Protein AF-X0UR30-F1 (afdb_monomer_lite)

Secondary structure (DSSP, 8-state):
---EEEEEE-TTTHHHHHHHHTT-TTEEEEEEEEEEEEEEEPPTTSS-EEEEEEEEEEE--S-TT-HHHHHHHHHHHHHHTT--SHHHHHHHH--SPEEE-TTS-EEE--TT--GGGSSPPPPHHHHHHHHHHH---TTT-----STTHHHHHHHHHHHHHHHHHT--HHHHHHHTT--TTSTTSHHHHHSS-SSPPPPPHHHHHHHHHHHT--GGGHHHHHTT--S-------TTEE--TT--S---S-TTPPPHHHHHHHHHHHS--

Foldseek 3Di:
DWDKDKDKAFPVCPVVVVVVQVVDQQKDFPDWFKEFAPPFDDDPPDDGSGIIIMTIMIRHPDGLDQLQVQLVQLVVLCVVLPNPDPQSLVVQLVPWDWDQDPVRDIGTDDPQDDSNVSRDDDDPSRLQSSCVRRVGDPSSDDPPPPLPPVQVVVLQVLLVLCVVVVHDQVNLCVQVVHDPPDCQGNCNQNNDDPDHDQDALVSVVSSCVVSVDDCPCVVVNVVVPVPVDPPCVVVSHVHPPPPAPDDPPDPPDDDPVVVVVVPVVRDPD

Radius of gyration: 27.11 Å; chains: 1; bounding box: 61×56×69 Å

pLDDT: mean 74.15, std 15.45, range [26.19, 94.38]

InterPro domains:
  IPR002941 DNA methylase N-4/N-6 [PF01555] (2-269)
  IPR010982 Lambda repressor-like, DNA-binding domain superfamily [G3DSA:1.10.260.40] (67-140)
  IPR029063 S-adenosyl-L-methionine-dependent methyltransferase superfamily [G3DSA:3.40.50.150] (1-269)
  IPR029063 S-adenosyl-L-methionine-dependent methyltransferase superfamily [SSF53335] (2-269)

Sequence (269 aa):
VGGAFYLTLGWQCVAEIKIIFNKYGSLRLKNWIIWYRQDGWKGDKGFGQSHEHILYFIKDNVPLFDLEEFGKHIRERRLEKGYKTVSDLMEAMGIYKKIKRKNGTEDYRSGNGFVESGKKRPSLKELNLLHQLLGLDKKYSIYLEPVYRDKLSIKDYLNEQRLKKGLSFSEIDKALGRAVGGAASSSAIMGGSKLTVIPSPNHYKLLKELLDLDNRFDDLINQFNIKFNKTDVCDDVWLTPKSEKKRLGHPTQKPEALFRRIINASSNE

Structure (mmCIF, N/CA/C/O backbone):
data_AF-X0UR30-F1
#
_entry.id   AF-X0UR30-F1
#
loop_
_atom_site.group_PDB
_atom_site.id
_atom_site.type_symbol
_atom_site.label_atom_id
_atom_site.label_alt_id
_atom_site.label_comp_id
_atom_site.label_asym_id
_atom_site.label_entity_id
_atom_site.label_seq_id
_atom_site.pdbx_PDB_ins_code
_atom_site.Cartn_x
_atom_site.Cartn_y
_atom_site.Cartn_z
_atom_site.occupancy
_atom_site.B_iso_or_equiv
_atom_site.auth_seq_id
_atom_site.auth_comp_id
_atom_site.auth_asym_id
_atom_site.auth_atom_id
_atom_site.pdbx_PDB_model_num
ATOM 1 N N . VAL A 1 1 ? -15.386 1.828 -19.216 1.00 46.38 1 VAL A N 1
ATOM 2 C CA . VAL A 1 1 ? -14.055 1.438 -19.734 1.00 46.38 1 VAL A CA 1
ATOM 3 C C . VAL A 1 1 ? -13.196 2.691 -19.772 1.00 46.38 1 VAL A C 1
ATOM 5 O O . VAL A 1 1 ? -13.505 3.601 -20.530 1.00 46.38 1 VAL A O 1
ATOM 8 N N . GLY A 1 2 ? -12.241 2.824 -18.851 1.00 66.88 2 GLY A N 1
ATOM 9 C CA . GLY A 1 2 ? -11.340 3.980 -18.813 1.00 66.88 2 GLY A CA 1
ATOM 10 C C . GLY A 1 2 ? -10.217 3.813 -19.834 1.00 66.88 2 GLY A C 1
ATOM 11 O O . GLY A 1 2 ? -9.714 2.708 -19.998 1.00 66.88 2 GLY A O 1
ATOM 12 N N . GLY A 1 3 ? -9.846 4.884 -20.539 1.00 75.62 3 GLY A N 1
ATOM 13 C CA . GLY A 1 3 ? -8.679 4.873 -21.427 1.00 75.62 3 GLY A CA 1
ATOM 14 C C . GLY A 1 3 ? -7.371 4.704 -20.648 1.00 75.62 3 GLY A C 1
ATOM 15 O O . GLY A 1 3 ? -7.314 4.967 -19.451 1.00 75.62 3 GLY A O 1
ATOM 16 N N . ALA A 1 4 ? -6.310 4.287 -21.324 1.00 83.94 4 ALA A N 1
ATOM 17 C CA . ALA A 1 4 ? -4.983 4.099 -20.751 1.00 83.94 4 ALA A CA 1
ATOM 18 C C . ALA A 1 4 ? -3.930 4.692 -21.687 1.00 83.94 4 ALA A C 1
ATOM 20 O O . ALA A 1 4 ? -4.120 4.691 -22.902 1.00 83.94 4 ALA A O 1
ATOM 21 N N . PHE A 1 5 ? -2.820 5.178 -21.136 1.00 85.25 5 PHE A N 1
ATOM 22 C CA . PHE A 1 5 ? -1.661 5.554 -21.937 1.00 85.25 5 PHE A CA 1
ATOM 23 C C . PHE A 1 5 ? -0.350 5.260 -21.209 1.00 85.25 5 PHE A C 1
ATOM 25 O O . PHE A 1 5 ? -0.285 5.215 -19.979 1.00 85.25 5 PHE A O 1
ATOM 32 N N . TYR A 1 6 ? 0.705 5.074 -21.997 1.00 88.19 6 TYR A N 1
ATOM 33 C CA . TYR A 1 6 ? 2.065 4.844 -21.527 1.00 88.19 6 TYR A CA 1
ATOM 34 C C . TYR A 1 6 ? 2.951 5.982 -22.013 1.00 88.19 6 TYR A C 1
ATOM 36 O O . TYR A 1 6 ? 2.880 6.367 -23.179 1.00 88.19 6 TYR A O 1
ATOM 44 N N . LEU A 1 7 ? 3.791 6.511 -21.127 1.00 88.12 7 LEU A N 1
ATOM 45 C CA . LEU A 1 7 ? 4.682 7.622 -21.431 1.00 88.12 7 LEU A CA 1
ATOM 46 C C . LEU A 1 7 ? 6.127 7.254 -21.109 1.00 88.12 7 LEU A C 1
ATOM 48 O O . LEU A 1 7 ? 6.478 7.042 -19.950 1.00 88.12 7 LEU A O 1
ATOM 52 N N . THR A 1 8 ? 6.963 7.183 -22.141 1.00 88.88 8 THR A N 1
ATOM 53 C CA . THR A 1 8 ? 8.383 6.834 -22.026 1.00 88.88 8 THR A CA 1
ATOM 54 C C . THR A 1 8 ? 9.231 8.099 -21.912 1.00 88.88 8 THR A C 1
ATOM 56 O O . THR A 1 8 ? 9.138 8.958 -22.789 1.00 88.88 8 THR A O 1
ATOM 59 N N . LEU A 1 9 ? 10.052 8.219 -20.868 1.00 88.12 9 LEU A N 1
ATOM 60 C CA . LEU A 1 9 ? 10.828 9.424 -20.551 1.00 88.12 9 LEU A CA 1
ATOM 61 C C . LEU A 1 9 ? 12.222 9.075 -20.017 1.00 88.12 9 LEU A C 1
ATOM 63 O O . LEU A 1 9 ? 12.449 7.999 -19.458 1.00 88.12 9 LEU A O 1
ATOM 67 N N . GLY A 1 10 ? 13.142 10.030 -20.150 1.00 85.62 10 GLY A N 1
ATOM 68 C CA . GLY A 1 10 ? 14.437 9.996 -19.478 1.00 85.62 10 GLY A CA 1
ATOM 69 C C . GLY A 1 10 ? 14.339 10.392 -18.003 1.00 85.62 10 GLY A C 1
ATOM 70 O O . GLY A 1 10 ? 13.360 10.997 -17.558 1.00 85.62 10 GLY A O 1
ATOM 71 N N . TRP A 1 11 ? 15.381 10.066 -17.240 1.00 84.88 11 TRP A N 1
ATOM 72 C CA . TRP A 1 11 ? 15.477 10.383 -15.811 1.00 84.88 11 TRP A CA 1
ATOM 73 C C . TRP A 1 11 ? 15.449 11.894 -15.525 1.00 84.88 11 TRP A C 1
ATOM 75 O O . TRP A 1 11 ? 15.082 12.293 -14.426 1.00 84.88 11 TRP A O 1
ATOM 85 N N . GLN A 1 12 ? 15.791 12.731 -16.512 1.00 87.44 12 GLN A N 1
ATOM 86 C CA . GLN A 1 12 ? 15.905 14.187 -16.372 1.00 87.44 12 GLN A CA 1
ATOM 87 C C . GLN A 1 12 ? 14.568 14.898 -16.142 1.00 87.44 12 GLN A C 1
ATOM 89 O O . GLN A 1 12 ? 14.573 16.028 -15.671 1.00 87.44 12 GLN A O 1
ATOM 94 N N . CYS A 1 13 ? 13.448 14.293 -16.552 1.00 88.75 13 CYS A N 1
ATOM 95 C CA . CYS A 1 13 ? 12.141 14.959 -16.534 1.00 88.75 13 CYS A CA 1
ATOM 96 C C . CYS A 1 13 ? 10.992 14.087 -16.010 1.00 88.75 13 CYS A C 1
ATOM 98 O O . CYS A 1 13 ? 9.854 14.546 -15.900 1.00 88.75 13 CYS A O 1
ATOM 100 N N . VAL A 1 14 ? 11.244 12.806 -15.722 1.00 91.81 14 VAL A N 1
ATOM 101 C CA . VAL A 1 14 ? 10.188 11.855 -15.347 1.00 91.81 14 VAL A CA 1
ATOM 102 C C . VAL A 1 14 ? 9.447 12.277 -14.072 1.00 91.81 14 VAL A C 1
ATOM 104 O O . VAL A 1 14 ? 8.226 12.117 -13.987 1.00 91.81 14 VAL A O 1
ATOM 107 N N . ALA A 1 15 ? 10.154 12.850 -13.096 1.00 86.19 15 ALA A N 1
ATOM 108 C CA . ALA A 1 15 ? 9.570 13.257 -11.824 1.00 86.19 15 ALA A CA 1
ATOM 109 C C . ALA A 1 15 ? 8.653 14.476 -12.000 1.00 86.19 15 ALA A C 1
ATOM 111 O O . ALA A 1 15 ? 7.519 14.480 -11.512 1.00 86.19 15 ALA A O 1
ATOM 112 N N . GLU A 1 16 ? 9.109 15.473 -12.754 1.00 88.44 16 GLU A N 1
ATOM 113 C CA . GLU A 1 16 ? 8.378 16.690 -13.096 1.00 88.44 16 GLU A CA 1
ATOM 114 C C . GLU A 1 16 ? 7.113 16.350 -13.878 1.00 88.44 16 GLU A C 1
ATOM 116 O O . GLU A 1 16 ? 6.020 16.813 -13.544 1.00 88.44 16 GLU A O 1
ATOM 121 N N . ILE A 1 17 ? 7.238 15.473 -14.875 1.00 85.31 17 ILE A N 1
ATOM 122 C CA . ILE A 1 17 ? 6.108 15.032 -15.687 1.00 85.31 17 ILE A CA 1
ATOM 123 C C . ILE A 1 17 ? 5.091 14.262 -14.841 1.00 85.31 17 ILE A C 1
ATOM 125 O O . ILE A 1 17 ? 3.891 14.523 -14.941 1.00 85.31 17 ILE A O 1
ATOM 129 N N . LYS A 1 18 ? 5.536 13.382 -13.936 1.00 84.62 18 LYS A N 1
ATOM 130 C CA . LYS A 1 18 ? 4.636 12.708 -12.989 1.00 84.62 18 LYS A CA 1
ATOM 131 C C . LYS A 1 18 ? 3.885 13.719 -12.119 1.00 84.62 18 LYS A C 1
ATOM 133 O O . LYS A 1 18 ? 2.686 13.557 -11.894 1.00 84.62 18 LYS A O 1
ATOM 138 N N . ILE A 1 19 ? 4.556 14.762 -11.627 1.00 78.81 19 ILE A N 1
ATOM 139 C CA . ILE A 1 19 ? 3.915 15.826 -10.836 1.00 78.81 19 ILE A CA 1
ATOM 140 C C . ILE A 1 19 ? 2.879 16.583 -11.675 1.00 78.81 19 ILE A C 1
ATOM 142 O O . ILE A 1 19 ? 1.793 16.867 -11.172 1.00 78.81 19 ILE A O 1
ATOM 146 N N . ILE A 1 20 ? 3.176 16.879 -12.944 1.00 79.56 20 ILE A N 1
ATOM 147 C CA . ILE A 1 20 ? 2.232 17.530 -13.864 1.00 79.56 20 ILE A CA 1
ATOM 148 C C . ILE A 1 20 ? 0.992 16.657 -14.066 1.00 79.56 20 ILE A C 1
ATOM 150 O O . ILE A 1 20 ? -0.122 17.151 -13.901 1.00 79.56 20 ILE A O 1
ATOM 154 N N . PHE A 1 21 ? 1.161 15.363 -14.351 1.00 78.44 21 PHE A N 1
ATOM 155 C CA . PHE A 1 21 ? 0.026 14.459 -14.548 1.00 78.44 21 PHE A CA 1
ATOM 156 C C . PHE A 1 21 ? -0.809 14.260 -13.279 1.00 78.44 21 PHE A C 1
ATOM 158 O O . PHE A 1 21 ? -2.030 14.173 -13.365 1.00 78.44 21 PHE A O 1
ATOM 165 N N . ASN A 1 22 ? -0.184 14.306 -12.101 1.00 73.31 22 ASN A N 1
ATOM 166 C CA . ASN A 1 22 ? -0.884 14.277 -10.817 1.00 73.31 22 ASN A CA 1
ATOM 167 C C . ASN A 1 22 ? -1.827 15.475 -10.585 1.00 73.31 22 ASN A C 1
ATOM 169 O O . ASN A 1 22 ? -2.676 15.395 -9.699 1.00 73.31 22 ASN A O 1
ATOM 173 N N . LYS A 1 23 ? -1.698 16.576 -11.343 1.00 72.75 23 LYS A N 1
ATOM 174 C CA . LYS A 1 23 ? -2.642 17.707 -11.277 1.00 72.75 23 LYS A CA 1
ATOM 175 C C . LYS A 1 23 ? -3.996 17.373 -11.912 1.00 72.75 23 LYS A C 1
ATOM 177 O O . LYS A 1 23 ? -4.982 18.041 -11.616 1.00 72.75 23 LYS A O 1
ATOM 182 N N . TYR A 1 24 ? -4.058 16.349 -12.764 1.00 73.50 24 TYR A N 1
ATOM 183 C CA . TYR A 1 24 ? -5.288 15.907 -13.413 1.00 73.50 24 TYR A CA 1
ATOM 184 C C . TYR A 1 24 ? -5.930 14.789 -12.590 1.00 73.50 24 TYR A C 1
ATOM 186 O O . TYR A 1 24 ? -5.522 13.635 -12.674 1.00 73.50 24 TYR A O 1
ATOM 194 N N . GLY A 1 25 ? -6.965 15.116 -11.813 1.00 64.25 25 GLY A N 1
ATOM 195 C CA . GLY A 1 25 ? -7.624 14.159 -10.910 1.00 64.25 25 GLY A CA 1
ATOM 196 C C . GLY A 1 25 ? -8.260 12.940 -11.595 1.00 64.25 25 GLY A C 1
ATOM 197 O O . GLY A 1 25 ? -8.479 11.930 -10.940 1.00 64.25 25 GLY A O 1
ATOM 198 N N . SER A 1 26 ? -8.515 13.009 -12.906 1.00 69.25 26 SER A N 1
ATOM 199 C CA . SER A 1 26 ? -9.032 11.895 -13.715 1.00 69.25 26 SER A CA 1
ATOM 200 C C . SER A 1 26 ? -7.954 10.917 -14.197 1.00 69.25 26 SER A C 1
ATOM 202 O O . SER A 1 26 ? -8.269 9.965 -14.911 1.00 69.25 26 SER A O 1
ATOM 204 N N . LEU A 1 27 ? -6.676 11.193 -13.921 1.00 73.56 27 LEU A N 1
ATOM 205 C CA . LEU A 1 27 ? -5.548 10.361 -14.326 1.00 73.56 27 LEU A CA 1
ATOM 206 C C . LEU A 1 27 ? -4.872 9.768 -13.098 1.00 73.56 27 LEU A C 1
ATOM 208 O O . LEU A 1 27 ? -4.513 10.467 -12.152 1.00 73.56 27 LEU A O 1
ATOM 212 N N . ARG A 1 28 ? -4.636 8.460 -13.148 1.00 76.62 28 ARG A N 1
ATOM 213 C CA . ARG A 1 28 ? -3.955 7.731 -12.086 1.00 76.62 28 ARG A CA 1
ATOM 214 C C . ARG A 1 28 ? -2.750 6.998 -12.642 1.00 76.62 28 ARG A C 1
ATOM 216 O O . ARG A 1 28 ? -2.875 6.224 -13.588 1.00 76.62 28 ARG A O 1
ATOM 223 N N . LEU A 1 29 ? -1.593 7.216 -12.020 1.00 80.44 29 LEU A N 1
ATOM 224 C CA . LEU A 1 29 ? -0.412 6.395 -12.263 1.00 80.44 29 LEU A CA 1
ATOM 225 C C . LEU A 1 29 ? -0.676 4.998 -11.693 1.00 80.44 29 LEU A C 1
ATOM 227 O O . LEU A 1 29 ? -0.963 4.853 -10.503 1.00 80.44 29 LEU A O 1
ATOM 231 N N . LYS A 1 30 ? -0.608 3.983 -12.549 1.00 77.94 30 LYS A N 1
ATOM 232 C CA . LYS A 1 30 ? -0.817 2.581 -12.185 1.00 77.94 30 LYS A CA 1
ATOM 233 C C . LYS A 1 30 ? 0.509 1.854 -11.984 1.00 77.94 30 LYS A C 1
ATOM 235 O O . LYS A 1 30 ? 0.656 1.175 -10.976 1.00 77.94 30 LYS A O 1
ATOM 240 N N . ASN A 1 31 ? 1.485 2.082 -12.864 1.00 80.44 31 ASN A N 1
ATOM 241 C CA . ASN A 1 31 ? 2.846 1.565 -12.713 1.00 80.44 31 ASN A CA 1
ATOM 242 C C . ASN A 1 31 ? 3.885 2.615 -13.111 1.00 80.44 31 ASN A C 1
ATOM 244 O O . ASN A 1 31 ? 3.664 3.410 -14.030 1.00 80.44 31 ASN A O 1
ATOM 248 N N . TRP A 1 32 ? 5.033 2.575 -12.437 1.00 87.31 32 TRP A N 1
ATOM 249 C CA . TRP A 1 32 ? 6.249 3.260 -12.860 1.00 87.31 32 TRP A CA 1
ATOM 250 C C . TRP A 1 32 ? 7.273 2.199 -13.250 1.00 87.31 32 TRP A C 1
ATOM 252 O O . TRP A 1 32 ? 8.027 1.692 -12.425 1.00 87.31 32 TRP A O 1
ATOM 262 N N . ILE A 1 33 ? 7.296 1.890 -14.539 1.00 85.25 33 ILE A N 1
ATOM 263 C CA . ILE A 1 33 ? 8.143 0.858 -15.123 1.00 85.25 33 ILE A CA 1
ATOM 264 C C . ILE A 1 33 ? 9.541 1.440 -15.384 1.00 85.25 33 ILE A C 1
ATOM 266 O O . ILE A 1 33 ? 9.682 2.570 -15.854 1.00 85.25 33 ILE A O 1
ATOM 270 N N . ILE A 1 34 ? 10.580 0.672 -15.074 1.00 85.19 34 ILE A N 1
ATOM 271 C CA . ILE A 1 34 ? 11.999 0.970 -15.282 1.00 85.19 34 ILE A CA 1
ATOM 272 C C . ILE A 1 34 ? 12.558 0.042 -16.362 1.00 85.19 34 ILE A C 1
ATOM 274 O O . ILE A 1 34 ? 12.860 -1.129 -16.143 1.00 85.19 34 ILE A O 1
ATOM 278 N N . TRP A 1 35 ? 12.780 0.571 -17.553 1.00 80.38 35 TRP A N 1
ATOM 279 C CA . TRP A 1 35 ? 13.454 -0.194 -18.589 1.00 80.38 35 TRP A CA 1
ATOM 280 C C . TRP A 1 35 ? 14.970 -0.097 -18.419 1.00 80.38 35 TRP A C 1
ATOM 282 O O . TRP A 1 35 ? 15.556 0.946 -18.695 1.00 80.38 35 TRP A O 1
ATOM 292 N N . TYR A 1 36 ? 15.618 -1.178 -17.982 1.00 77.50 36 TYR A N 1
ATOM 293 C CA . TYR A 1 36 ? 17.070 -1.222 -17.831 1.00 77.50 36 TYR A CA 1
ATOM 294 C C . TYR A 1 36 ? 17.777 -1.521 -19.165 1.00 77.50 36 TYR A C 1
ATOM 296 O O . TYR A 1 36 ? 17.427 -2.435 -19.915 1.00 77.50 36 TYR A O 1
ATOM 304 N N . ARG A 1 37 ? 18.826 -0.748 -19.440 1.00 72.62 37 ARG A N 1
ATOM 305 C CA . ARG A 1 37 ? 19.663 -0.763 -20.639 1.00 72.62 37 ARG A CA 1
ATOM 306 C C . ARG A 1 37 ? 21.107 -1.111 -20.254 1.00 72.62 37 ARG A C 1
ATOM 308 O O . ARG A 1 37 ? 21.701 -0.474 -19.390 1.00 72.62 37 ARG A O 1
ATOM 315 N N . GLN A 1 38 ? 21.700 -2.113 -20.901 1.00 65.88 38 GLN A N 1
ATOM 316 C CA . GLN A 1 38 ? 23.055 -2.600 -20.595 1.00 65.88 38 GLN A CA 1
ATOM 317 C C . GLN A 1 38 ? 24.155 -1.705 -21.193 1.00 65.88 38 GLN A C 1
ATOM 319 O O . GLN A 1 38 ? 25.318 -1.842 -20.832 1.00 65.88 38 GLN A O 1
ATOM 324 N N . ASP A 1 39 ? 23.786 -0.792 -22.087 1.00 70.31 39 ASP A N 1
ATOM 325 C CA . ASP A 1 39 ? 24.628 0.155 -22.824 1.00 70.31 39 ASP A CA 1
ATOM 326 C C . ASP A 1 39 ? 24.551 1.586 -22.261 1.00 70.31 39 ASP A C 1
ATOM 328 O O . ASP A 1 39 ? 24.852 2.561 -22.948 1.00 70.31 39 ASP A O 1
ATOM 332 N N . GLY A 1 40 ? 24.149 1.732 -20.995 1.00 68.56 40 GLY A N 1
ATOM 333 C CA . GLY A 1 40 ? 24.141 3.034 -20.333 1.00 68.56 40 GLY A CA 1
ATOM 334 C C . GLY A 1 40 ? 25.532 3.664 -20.279 1.00 68.56 40 GLY A C 1
ATOM 335 O O . GLY A 1 40 ? 26.511 3.017 -19.901 1.00 68.56 40 GLY A O 1
ATOM 336 N N . TRP A 1 41 ? 25.603 4.950 -20.620 1.00 69.50 41 TRP A N 1
ATOM 337 C CA . TRP A 1 41 ? 26.828 5.732 -20.498 1.00 69.50 41 TRP A CA 1
ATOM 338 C C . TRP A 1 41 ? 27.255 5.823 -19.031 1.00 69.50 41 TRP A C 1
ATOM 340 O O . TRP A 1 41 ? 26.466 6.193 -18.153 1.00 69.50 41 TRP A O 1
ATOM 350 N N . LYS A 1 42 ? 28.516 5.469 -18.773 1.00 74.31 42 LYS A N 1
ATOM 351 C CA . LYS A 1 42 ? 29.165 5.621 -17.470 1.00 74.31 42 LYS A CA 1
ATOM 352 C C . LYS A 1 42 ? 29.874 6.969 -17.460 1.00 74.31 42 LYS A C 1
ATOM 354 O O . LYS A 1 42 ? 30.737 7.199 -18.297 1.00 74.31 42 LYS A O 1
ATOM 359 N N . GLY A 1 43 ? 29.472 7.852 -16.555 1.00 72.56 43 GLY A N 1
ATOM 360 C CA . GLY A 1 43 ? 30.197 9.093 -16.296 1.00 72.56 43 GLY A CA 1
ATOM 361 C C . GLY A 1 43 ? 31.163 8.924 -15.128 1.00 72.56 43 GLY A C 1
ATOM 362 O O . GLY A 1 43 ? 30.964 8.057 -14.280 1.00 72.56 43 GLY A O 1
ATOM 363 N N . ASP A 1 44 ? 32.157 9.802 -15.045 1.00 77.19 44 ASP A N 1
ATOM 364 C CA . ASP A 1 44 ? 33.168 9.768 -13.976 1.00 77.19 44 ASP A CA 1
ATOM 365 C C . ASP A 1 44 ? 32.619 10.248 -12.620 1.00 77.19 44 ASP A C 1
ATOM 367 O O . ASP A 1 44 ? 33.222 10.029 -11.572 1.00 77.19 44 ASP A O 1
ATOM 371 N N . LYS A 1 45 ? 31.460 10.922 -12.632 1.00 81.56 45 LYS A N 1
ATOM 372 C CA . LYS A 1 45 ? 30.817 11.534 -11.459 1.00 81.56 45 LYS A CA 1
ATOM 373 C C . LYS A 1 45 ? 29.370 11.061 -11.281 1.00 81.56 45 LYS A C 1
ATOM 375 O O . LYS A 1 45 ? 28.446 11.870 -11.296 1.00 81.56 45 LYS A O 1
ATOM 380 N N . GLY A 1 46 ? 29.160 9.753 -11.130 1.00 76.81 46 GLY A N 1
ATOM 381 C CA . GLY A 1 46 ? 27.847 9.200 -10.778 1.00 76.81 46 GLY A CA 1
ATOM 382 C C . GLY A 1 46 ? 27.637 7.746 -11.196 1.00 76.81 46 GLY A C 1
ATOM 383 O O . GLY A 1 46 ? 28.528 7.093 -11.732 1.00 76.81 46 GLY A O 1
ATOM 384 N N . PHE A 1 47 ? 26.428 7.237 -10.952 1.00 78.56 47 PHE A N 1
ATOM 385 C CA . PHE A 1 47 ? 26.006 5.925 -11.446 1.00 78.56 47 PHE A CA 1
ATOM 386 C C . PHE A 1 47 ? 25.712 5.972 -12.953 1.00 78.56 47 PHE A C 1
ATOM 388 O O . PHE A 1 47 ? 25.304 7.001 -13.491 1.00 78.56 47 PHE A O 1
ATOM 395 N N . GLY A 1 48 ? 25.902 4.842 -13.640 1.00 78.44 48 GLY A N 1
ATOM 396 C CA . GLY A 1 48 ? 25.636 4.735 -15.076 1.00 78.44 48 GLY A CA 1
ATOM 397 C C . GLY A 1 48 ? 24.166 4.991 -15.418 1.00 78.44 48 GLY A C 1
ATOM 398 O O . GLY A 1 48 ? 23.261 4.474 -14.756 1.00 78.44 48 GLY A O 1
ATOM 399 N N . GLN A 1 49 ? 23.921 5.757 -16.483 1.00 79.50 49 GLN A N 1
ATOM 400 C CA . GLN A 1 49 ? 22.571 6.093 -16.961 1.00 79.50 49 GLN A CA 1
ATOM 401 C C . GLN A 1 49 ? 21.991 4.949 -17.805 1.00 79.50 49 GLN A C 1
ATOM 403 O O . GLN A 1 49 ? 21.751 5.045 -19.012 1.00 79.50 49 GLN A O 1
ATOM 408 N N . SER A 1 50 ? 21.805 3.821 -17.133 1.00 80.44 50 SER A N 1
ATOM 409 C CA . SER A 1 50 ? 21.437 2.530 -17.705 1.00 80.44 50 SER A CA 1
ATOM 410 C C . SER A 1 50 ? 19.937 2.261 -17.640 1.00 80.44 50 SER A C 1
ATOM 412 O O . SER A 1 50 ? 19.543 1.107 -17.577 1.00 80.44 50 SER A O 1
ATOM 414 N N . HIS A 1 51 ? 19.075 3.278 -17.605 1.00 83.06 51 HIS A N 1
ATOM 415 C CA . HIS A 1 51 ? 17.633 3.038 -17.581 1.00 83.06 51 HIS A CA 1
ATOM 416 C C . HIS A 1 51 ? 16.810 4.160 -18.220 1.00 83.06 51 HIS A C 1
ATOM 418 O O . HIS A 1 51 ? 17.233 5.313 -18.271 1.00 83.06 51 HIS A O 1
ATOM 424 N N . GLU A 1 52 ? 15.627 3.789 -18.701 1.00 85.12 52 GLU A N 1
ATOM 425 C CA . GLU A 1 52 ? 14.533 4.677 -19.097 1.00 85.12 52 GLU A CA 1
ATOM 426 C C . GLU A 1 52 ? 13.324 4.418 -18.194 1.00 85.12 52 GLU A C 1
ATOM 428 O O . GLU A 1 52 ? 13.182 3.340 -17.611 1.00 85.12 52 GLU A O 1
ATOM 433 N N . HIS A 1 53 ? 12.429 5.394 -18.095 1.00 89.56 53 HIS A N 1
ATOM 434 C CA . HIS A 1 53 ? 11.203 5.267 -17.319 1.00 89.56 53 HIS A CA 1
ATOM 435 C C . HIS A 1 53 ? 9.994 5.181 -18.244 1.00 89.56 53 HIS A C 1
ATOM 437 O O . HIS A 1 53 ? 9.927 5.874 -19.257 1.00 89.56 53 HIS A O 1
ATOM 443 N N . ILE A 1 54 ? 9.016 4.359 -17.880 1.00 90.31 54 ILE A N 1
ATOM 444 C CA . ILE A 1 54 ? 7.741 4.230 -18.577 1.00 90.31 54 ILE A CA 1
ATOM 445 C C . ILE A 1 54 ? 6.632 4.411 -17.543 1.00 90.31 54 ILE A C 1
ATOM 447 O O . ILE A 1 54 ? 6.421 3.570 -16.671 1.00 90.31 54 ILE A O 1
ATOM 451 N N . LEU A 1 55 ? 5.931 5.537 -17.619 1.00 89.31 55 LEU A N 1
ATOM 452 C CA . LEU A 1 55 ? 4.801 5.832 -16.747 1.00 89.31 55 LEU A CA 1
ATOM 453 C C . LEU A 1 55 ? 3.527 5.271 -17.375 1.00 89.31 55 LEU A C 1
ATOM 455 O O . LEU A 1 55 ? 3.149 5.678 -18.471 1.00 89.31 55 LEU A O 1
ATOM 459 N N . TYR A 1 56 ? 2.867 4.349 -16.680 1.00 88.25 56 TYR A N 1
ATOM 460 C CA . TYR A 1 56 ? 1.581 3.798 -17.090 1.00 88.25 56 TYR A CA 1
ATOM 461 C C . TYR A 1 56 ? 0.459 4.539 -16.369 1.00 88.25 56 TYR A C 1
ATOM 463 O O . TYR A 1 56 ? 0.272 4.373 -15.160 1.00 88.25 56 TYR A O 1
ATOM 471 N N . PHE A 1 57 ? -0.294 5.344 -17.111 1.00 83.75 57 PHE A N 1
ATOM 472 C CA . PHE A 1 57 ? -1.464 6.048 -16.610 1.00 83.75 57 PHE A CA 1
ATOM 473 C C . PHE A 1 57 ? -2.750 5.404 -17.106 1.00 83.75 57 PHE A C 1
ATOM 475 O O . PHE A 1 57 ? -2.865 4.962 -18.249 1.00 83.75 57 PHE A O 1
ATOM 482 N N . ILE A 1 58 ? -3.755 5.424 -16.243 1.00 81.69 58 ILE A N 1
ATOM 483 C CA . ILE A 1 58 ? -5.125 5.073 -16.592 1.00 81.69 58 ILE A CA 1
ATOM 484 C C . ILE A 1 58 ? -6.044 6.251 -16.303 1.00 81.69 58 ILE A C 1
ATOM 486 O O . ILE A 1 58 ? -5.835 7.012 -15.355 1.00 81.69 58 ILE A O 1
ATOM 490 N N . LYS A 1 59 ? -7.073 6.392 -17.132 1.00 77.38 59 LYS A N 1
ATOM 491 C CA . LYS A 1 59 ? -8.212 7.261 -16.888 1.00 77.38 59 LYS A CA 1
ATOM 492 C C . LYS A 1 59 ? -9.115 6.542 -15.901 1.00 77.38 59 LYS A C 1
ATOM 494 O O . LYS A 1 59 ? -9.899 5.674 -16.281 1.00 77.38 59 LYS A O 1
ATOM 499 N N . ASP A 1 60 ? -8.948 6.881 -14.636 1.00 65.12 60 ASP A N 1
ATOM 500 C CA . ASP A 1 60 ? -9.742 6.346 -13.544 1.00 65.12 60 ASP A CA 1
ATOM 501 C C . ASP A 1 60 ? -10.563 7.495 -12.961 1.00 65.12 60 ASP A C 1
ATOM 503 O O . ASP A 1 60 ? -10.003 8.475 -12.476 1.00 65.12 60 ASP A O 1
ATOM 507 N N . ASN A 1 61 ? -11.890 7.401 -13.069 1.00 51.66 61 ASN A N 1
ATOM 508 C CA . ASN A 1 61 ? -12.811 8.373 -12.476 1.00 51.66 61 ASN A CA 1
ATOM 509 C C . ASN A 1 61 ? -13.180 7.996 -11.032 1.00 51.66 61 ASN A C 1
ATOM 511 O O . ASN A 1 61 ? -14.009 8.679 -10.437 1.00 51.66 61 ASN A O 1
ATOM 515 N N . VAL A 1 62 ? -12.612 6.917 -10.477 1.00 50.16 62 VAL A N 1
ATOM 516 C CA . VAL A 1 62 ? -12.817 6.538 -9.077 1.00 50.16 62 VAL A CA 1
ATOM 517 C C . VAL A 1 62 ? -11.782 7.276 -8.219 1.00 50.16 62 VAL A C 1
ATOM 519 O O . VAL A 1 62 ? -10.583 7.002 -8.340 1.00 50.16 62 VAL A O 1
ATOM 522 N N . PRO A 1 63 ? -12.193 8.217 -7.349 1.00 47.91 63 PRO A N 1
ATOM 523 C CA . PRO A 1 63 ? -11.270 8.879 -6.436 1.00 47.91 63 PRO A CA 1
ATOM 524 C C . PRO A 1 63 ? -10.618 7.844 -5.510 1.00 47.91 63 PRO A C 1
ATOM 526 O O . PRO A 1 63 ? -11.293 6.965 -4.980 1.00 47.91 63 PRO A O 1
ATOM 529 N N . LEU A 1 64 ? -9.305 7.968 -5.277 1.00 53.12 64 LEU A N 1
ATOM 530 C CA . LEU A 1 64 ? -8.502 7.043 -4.452 1.00 53.12 64 LEU A CA 1
ATOM 531 C C . LEU A 1 64 ? -9.093 6.780 -3.056 1.00 53.12 64 LEU A C 1
ATOM 533 O O . LEU A 1 64 ? -8.827 5.733 -2.471 1.00 53.12 64 LEU A O 1
ATOM 537 N N . PHE A 1 65 ? -9.848 7.743 -2.525 1.00 61.62 65 PHE A N 1
ATOM 538 C CA . PHE A 1 65 ? -10.677 7.633 -1.333 1.00 61.62 65 PHE A CA 1
ATOM 539 C C . PHE A 1 65 ? -11.512 8.920 -1.236 1.00 61.62 65 PHE A C 1
ATOM 541 O O . PHE A 1 65 ? -11.021 9.933 -0.731 1.00 61.62 65 PHE A O 1
ATOM 548 N N . ASP A 1 66 ? -12.725 8.926 -1.786 1.00 75.31 66 ASP A N 1
ATOM 549 C CA . ASP A 1 66 ? -13.624 10.076 -1.653 1.00 75.31 66 ASP A CA 1
ATOM 550 C C . ASP A 1 66 ? -14.096 10.174 -0.197 1.00 75.31 66 ASP A C 1
ATOM 552 O O . ASP A 1 66 ? -14.742 9.266 0.326 1.00 75.31 66 ASP A O 1
ATOM 556 N N . LEU A 1 67 ? -13.715 11.255 0.488 1.00 82.00 67 LEU A N 1
ATOM 557 C CA . LEU A 1 67 ? -14.029 11.429 1.904 1.00 82.00 67 LEU A CA 1
ATOM 558 C C . LEU A 1 67 ? -15.517 11.691 2.134 1.00 82.00 67 LEU A C 1
ATOM 560 O O . LEU A 1 67 ? -16.048 11.247 3.150 1.00 82.00 67 LEU A O 1
ATOM 564 N N . GLU A 1 68 ? -16.188 12.388 1.220 1.00 85.38 68 GLU A N 1
ATOM 565 C CA . GLU A 1 68 ? -17.610 12.691 1.349 1.00 85.38 68 GLU A CA 1
ATOM 566 C C . GLU A 1 68 ? -18.444 11.428 1.119 1.00 85.38 68 GLU A C 1
ATOM 568 O O . GLU A 1 68 ? -19.331 11.114 1.917 1.00 85.38 68 GLU A O 1
ATOM 573 N N . GLU A 1 69 ? -18.108 10.662 0.080 1.00 85.75 69 GLU A N 1
ATOM 574 C CA . GLU A 1 69 ? -18.694 9.346 -0.183 1.00 85.75 69 GLU A CA 1
ATOM 575 C C . GLU A 1 69 ? -18.433 8.384 0.982 1.00 85.75 69 GLU A C 1
ATOM 577 O O . GLU A 1 69 ? -19.360 7.748 1.485 1.00 85.75 69 GLU A O 1
ATOM 582 N N . PHE A 1 70 ? -17.189 8.320 1.468 1.00 86.94 70 PHE A N 1
ATOM 583 C CA . PHE A 1 70 ? -16.830 7.481 2.606 1.00 86.94 70 PHE A CA 1
ATOM 584 C C . PHE A 1 70 ? -17.604 7.886 3.864 1.00 86.94 70 PHE A C 1
ATOM 586 O O . PHE A 1 70 ? -18.115 7.025 4.575 1.00 86.94 70 PHE A O 1
ATOM 593 N N . GLY A 1 71 ? -17.749 9.186 4.129 1.00 90.31 71 GLY A N 1
ATOM 594 C CA . GLY A 1 71 ? -18.533 9.690 5.254 1.00 90.31 71 GLY A CA 1
ATOM 595 C C . GLY A 1 71 ? -20.006 9.273 5.181 1.00 90.31 71 GLY A C 1
ATOM 596 O O . GLY A 1 71 ? -20.559 8.823 6.188 1.00 90.31 71 GLY A O 1
ATOM 597 N N . LYS A 1 72 ? -20.618 9.349 3.988 1.00 91.75 72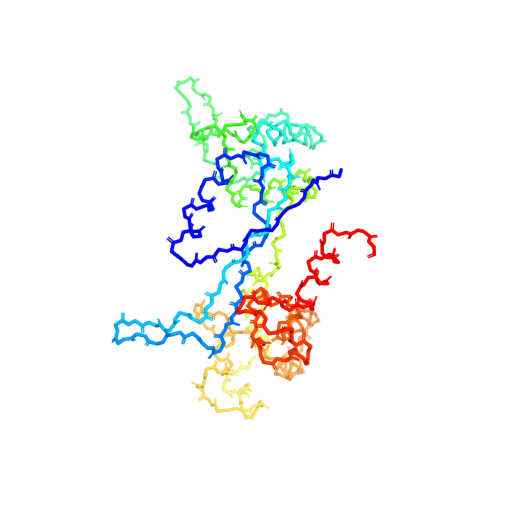 LYS A N 1
ATOM 598 C CA . LYS A 1 72 ? -21.986 8.857 3.732 1.00 91.75 72 LYS A CA 1
ATOM 599 C C . LYS A 1 72 ? -22.086 7.350 3.975 1.00 91.75 72 LYS A C 1
ATOM 601 O O . LYS A 1 72 ? -22.948 6.923 4.739 1.00 91.75 72 LYS A O 1
ATOM 606 N N . HIS A 1 73 ? -21.138 6.580 3.442 1.00 90.25 73 HIS A N 1
ATOM 607 C CA . HIS A 1 73 ? -21.088 5.131 3.624 1.00 90.25 73 HIS A CA 1
ATOM 608 C C . HIS A 1 73 ? -20.958 4.724 5.101 1.00 90.25 73 HIS A C 1
ATOM 610 O O . HIS A 1 73 ? -21.671 3.839 5.569 1.00 90.25 73 HIS A O 1
ATOM 616 N N . ILE A 1 74 ? -20.091 5.390 5.876 1.00 92.00 74 ILE A N 1
ATOM 617 C CA . ILE A 1 74 ? -19.971 5.123 7.318 1.00 92.00 74 ILE A CA 1
ATOM 618 C C . ILE A 1 74 ? -21.290 5.408 8.034 1.00 92.00 74 ILE A C 1
ATOM 620 O O . ILE A 1 74 ? -21.710 4.599 8.859 1.00 92.00 74 ILE A O 1
ATOM 624 N N . ARG A 1 75 ? -21.960 6.520 7.711 1.00 92.88 75 ARG A N 1
ATOM 625 C CA . ARG A 1 75 ? -23.251 6.868 8.315 1.00 92.88 75 ARG A CA 1
ATOM 626 C C . ARG A 1 75 ? -24.315 5.808 8.028 1.00 92.88 75 ARG A C 1
ATOM 628 O O . ARG A 1 75 ? -25.031 5.423 8.949 1.00 92.88 75 ARG A O 1
ATOM 635 N N . GLU A 1 76 ? -24.410 5.341 6.785 1.00 93.94 76 GLU A N 1
ATOM 636 C CA . GLU A 1 76 ? -25.338 4.278 6.376 1.00 93.94 76 GLU A CA 1
ATOM 637 C C . GLU A 1 76 ? -25.077 2.993 7.167 1.00 93.94 76 GLU A C 1
ATOM 639 O O . GLU A 1 76 ? -25.951 2.528 7.901 1.00 93.94 76 GLU A O 1
ATOM 644 N N . ARG A 1 77 ? -23.836 2.488 7.135 1.00 92.81 77 ARG A N 1
ATOM 645 C CA . ARG A 1 77 ? -23.458 1.259 7.846 1.00 92.81 77 ARG A CA 1
ATOM 646 C C . ARG A 1 77 ? -23.619 1.367 9.363 1.00 92.81 77 ARG A C 1
ATOM 648 O O . ARG A 1 77 ? -23.999 0.400 10.021 1.00 92.81 77 ARG A O 1
ATOM 655 N N . ARG A 1 78 ? -23.341 2.540 9.940 1.00 94.38 78 ARG A N 1
ATOM 656 C CA . ARG A 1 78 ? -23.524 2.805 11.373 1.00 94.38 78 ARG A CA 1
ATOM 657 C C . ARG A 1 78 ? -24.988 2.618 11.778 1.00 94.38 78 ARG A C 1
ATOM 659 O O . ARG A 1 78 ? -25.259 1.945 12.773 1.00 94.38 78 ARG A O 1
ATOM 666 N N . LEU A 1 79 ? -25.911 3.183 10.999 1.00 93.56 79 LEU A N 1
ATOM 667 C CA . LEU A 1 79 ? -27.349 3.047 11.235 1.00 93.56 79 LEU A CA 1
ATOM 668 C C . LEU A 1 79 ? -27.828 1.606 11.005 1.00 93.56 79 LEU A C 1
ATOM 670 O O . LEU A 1 79 ? -28.575 1.095 11.837 1.00 93.56 79 LEU A O 1
ATOM 674 N N . GLU A 1 80 ? -27.345 0.925 9.959 1.00 93.69 80 GLU A N 1
ATOM 675 C CA . GLU A 1 80 ? -27.639 -0.498 9.699 1.00 93.69 80 GLU A CA 1
ATOM 676 C C . GLU A 1 80 ? -27.247 -1.405 10.874 1.00 93.69 80 GLU A C 1
ATOM 678 O O . GLU A 1 80 ? -27.964 -2.344 11.212 1.00 93.69 80 GLU A O 1
ATOM 683 N N . LYS A 1 81 ? -26.112 -1.120 11.524 1.00 92.19 81 LYS A N 1
ATOM 684 C CA . LYS A 1 81 ? -25.615 -1.877 12.683 1.00 92.19 81 LYS A CA 1
ATOM 685 C C . LYS A 1 81 ? -26.231 -1.455 14.019 1.00 92.19 81 LYS A C 1
ATOM 687 O O . LYS A 1 81 ? -25.864 -2.008 15.051 1.00 92.19 81 LYS A O 1
ATOM 692 N N . GLY A 1 82 ? -27.163 -0.502 14.015 1.00 91.56 82 GLY A N 1
ATOM 693 C CA . GLY A 1 82 ? -27.913 -0.093 15.204 1.00 91.56 82 GLY A CA 1
ATOM 694 C C . GLY A 1 82 ? -27.228 0.953 16.088 1.00 91.56 82 GLY A C 1
ATOM 695 O O . GLY A 1 82 ? -27.752 1.281 17.153 1.00 91.56 82 GLY A O 1
ATOM 696 N N . TYR A 1 83 ? -26.102 1.526 15.660 1.00 92.19 83 TYR A N 1
ATOM 697 C CA . TYR A 1 83 ? -25.463 2.642 16.360 1.00 92.19 83 TYR A CA 1
ATOM 698 C C . TYR A 1 83 ? -26.206 3.944 16.020 1.00 92.19 83 TYR A C 1
ATOM 700 O O . TYR A 1 83 ? -26.066 4.495 14.924 1.00 92.19 83 TYR A O 1
ATOM 708 N N . LYS A 1 84 ? -27.021 4.459 16.945 1.00 89.44 84 LYS A N 1
ATOM 709 C CA . LYS A 1 84 ? -27.916 5.603 16.684 1.00 89.44 84 LYS A CA 1
ATOM 710 C C . LYS A 1 84 ? -27.142 6.909 16.554 1.00 89.44 84 LYS A C 1
ATOM 712 O O . LYS A 1 84 ? -27.452 7.728 15.684 1.00 89.44 84 LYS A O 1
ATOM 717 N N . THR A 1 85 ? -26.103 7.081 17.366 1.00 88.69 85 THR A N 1
ATOM 718 C CA . THR A 1 85 ? -25.253 8.273 17.377 1.00 88.69 85 THR A CA 1
ATOM 719 C C . THR A 1 85 ? -23.810 7.955 16.987 1.00 88.69 85 THR A C 1
ATOM 721 O O . THR A 1 85 ? -23.350 6.815 17.066 1.00 88.69 85 THR A O 1
ATOM 724 N N . VAL A 1 86 ? -23.070 8.985 16.566 1.00 88.38 86 VAL A N 1
ATOM 725 C CA . VAL A 1 86 ? -21.616 8.878 16.356 1.00 88.38 86 VAL A CA 1
ATOM 726 C C . VAL A 1 86 ? -20.909 8.515 17.665 1.00 88.38 86 VAL A C 1
ATOM 728 O O . VAL A 1 86 ? -19.941 7.760 17.643 1.00 88.38 86 VAL A O 1
ATOM 731 N N . SER A 1 87 ? -21.407 9.009 18.800 1.00 87.56 87 SER A N 1
ATOM 732 C CA . SER A 1 87 ? -20.853 8.722 20.122 1.00 87.56 87 SER A CA 1
ATOM 733 C C . SER A 1 87 ? -20.980 7.237 20.482 1.00 87.56 87 SER A C 1
ATOM 735 O O . SER A 1 87 ? -20.017 6.681 21.002 1.00 87.56 87 SER A O 1
ATOM 737 N N . ASP A 1 88 ? -22.081 6.572 20.110 1.00 89.31 88 ASP A N 1
ATOM 738 C CA . ASP A 1 88 ? -22.263 5.122 20.311 1.00 89.31 88 ASP A CA 1
ATOM 739 C C . ASP A 1 88 ? -21.197 4.321 19.545 1.00 89.31 88 ASP A C 1
ATOM 741 O O . ASP A 1 88 ? -20.600 3.376 20.064 1.00 89.31 88 ASP A O 1
ATOM 745 N N . LEU A 1 89 ? -20.919 4.724 18.299 1.00 90.62 89 LEU A N 1
ATOM 746 C CA . LEU A 1 89 ? -19.883 4.092 17.484 1.00 90.62 89 LEU A CA 1
ATOM 747 C C . LEU A 1 89 ? -18.481 4.385 18.038 1.00 90.62 89 LEU A C 1
ATOM 749 O O . LEU A 1 89 ? -17.643 3.489 18.097 1.00 90.62 89 LEU A O 1
ATOM 753 N N . MET A 1 90 ? -18.212 5.619 18.476 1.00 89.81 90 MET A N 1
ATOM 754 C CA . MET A 1 90 ? -16.935 5.984 19.101 1.00 89.81 90 MET A CA 1
ATOM 755 C C . MET A 1 90 ? -16.681 5.221 20.404 1.00 89.81 90 MET A C 1
ATOM 757 O O . MET A 1 90 ? -15.533 4.853 20.667 1.00 89.81 90 MET A O 1
ATOM 761 N N . GLU A 1 91 ? -17.733 4.963 21.183 1.00 89.62 91 GLU A N 1
ATOM 762 C CA . GLU A 1 91 ? -17.692 4.122 22.380 1.00 89.62 91 GLU A CA 1
ATOM 763 C C . GLU A 1 91 ? -17.305 2.689 22.027 1.00 89.62 91 GLU A C 1
ATOM 765 O O . GLU A 1 91 ? -16.333 2.168 22.572 1.00 89.62 91 GLU A O 1
ATOM 770 N N . ALA A 1 92 ? -17.987 2.096 21.043 1.00 89.50 92 ALA A N 1
ATOM 771 C CA . ALA A 1 92 ? -17.691 0.748 20.563 1.00 89.50 92 ALA A CA 1
ATOM 772 C C . ALA A 1 92 ? -16.273 0.618 19.981 1.00 89.50 92 ALA A C 1
ATOM 774 O O . ALA A 1 92 ? -15.633 -0.422 20.120 1.00 89.50 92 ALA A O 1
ATOM 775 N N . MET A 1 93 ? -15.750 1.678 19.358 1.00 88.56 93 MET A N 1
ATOM 776 C CA . MET A 1 93 ? -14.370 1.707 18.871 1.00 88.56 93 MET A CA 1
ATOM 777 C C . MET A 1 93 ? -13.336 1.762 20.007 1.00 88.56 93 MET A C 1
ATOM 779 O O . MET A 1 93 ? -12.198 1.348 19.797 1.00 88.56 93 MET A O 1
ATOM 783 N N . GLY A 1 94 ? -13.671 2.313 21.180 1.00 87.25 94 GLY A N 1
ATOM 784 C CA . GLY A 1 94 ? -12.811 2.313 22.374 1.00 87.25 94 GLY A CA 1
ATOM 785 C C . GLY A 1 94 ? -11.496 3.105 22.273 1.00 87.25 94 GLY A C 1
ATOM 786 O O . GLY A 1 94 ? -10.645 3.007 23.154 1.00 87.25 94 GLY A O 1
ATOM 787 N N . ILE A 1 95 ? -11.288 3.882 21.204 1.00 82.50 95 ILE A N 1
ATOM 788 C CA . ILE A 1 95 ? -10.041 4.641 20.966 1.00 82.50 95 ILE A CA 1
ATOM 789 C C . ILE A 1 95 ? -10.162 6.141 21.252 1.00 82.50 95 ILE A C 1
ATOM 791 O O . ILE A 1 95 ? -9.147 6.837 21.302 1.00 82.50 95 ILE A O 1
ATOM 795 N N . TYR A 1 96 ? -11.384 6.654 21.396 1.00 84.25 96 TYR A N 1
ATOM 796 C CA . TYR A 1 96 ? -11.642 8.076 21.592 1.00 84.25 96 TYR A CA 1
ATOM 797 C C . TYR A 1 96 ? -11.741 8.413 23.080 1.00 84.25 96 TYR A C 1
ATOM 799 O O . TYR A 1 96 ? -12.349 7.689 23.864 1.00 84.25 96 TYR A O 1
ATOM 807 N N . LYS A 1 97 ? -11.169 9.552 23.479 1.00 82.50 97 LYS A N 1
ATOM 808 C CA . LYS A 1 97 ? -11.216 10.028 24.866 1.00 82.50 97 LYS A CA 1
ATOM 809 C C . LYS A 1 97 ? -12.508 10.815 25.119 1.00 82.50 97 LYS A C 1
ATOM 811 O O . LYS A 1 97 ? -12.755 11.806 24.422 1.00 82.50 97 LYS A O 1
ATOM 816 N N . LYS A 1 98 ? -13.278 10.417 26.141 1.00 85.00 98 LYS A N 1
ATOM 817 C CA . LYS A 1 98 ? -14.416 11.197 26.659 1.00 85.00 98 LYS A CA 1
ATOM 818 C C . LYS A 1 98 ? -13.928 12.516 27.270 1.00 85.00 98 LYS A C 1
ATOM 820 O O . LYS A 1 98 ? -12.893 12.572 27.939 1.00 85.00 98 LYS A O 1
ATOM 825 N N . ILE A 1 99 ? -14.674 13.582 27.027 1.00 83.75 99 ILE A N 1
ATOM 826 C CA . ILE A 1 99 ? -14.477 14.925 27.563 1.00 83.75 99 ILE A CA 1
ATOM 827 C C . ILE A 1 99 ? -15.785 15.423 28.175 1.00 83.75 99 ILE A C 1
ATOM 829 O O . ILE A 1 99 ? -16.861 15.232 27.614 1.00 83.75 99 ILE A O 1
ATOM 833 N N . LYS A 1 100 ? -15.679 16.103 29.319 1.00 83.75 100 LYS A N 1
ATOM 834 C CA . LYS A 1 100 ? -16.798 16.831 29.923 1.00 83.75 100 LYS A CA 1
ATOM 835 C C . LYS A 1 100 ? -16.882 18.221 29.309 1.00 83.75 100 LYS A C 1
ATOM 837 O O . LYS A 1 100 ? -15.906 18.973 29.319 1.00 83.75 100 LYS A O 1
ATOM 842 N N . ARG A 1 101 ? -18.041 18.556 28.751 1.00 78.38 101 ARG A N 1
ATOM 843 C CA . ARG A 1 101 ? -18.342 19.893 28.237 1.00 78.38 101 ARG A CA 1
ATOM 844 C C . ARG A 1 101 ? -18.731 20.820 29.396 1.00 78.38 101 ARG A C 1
ATOM 846 O O . ARG A 1 101 ? -19.143 20.370 30.462 1.00 78.38 101 ARG A O 1
ATOM 853 N N . LYS A 1 102 ? -18.640 22.137 29.175 1.00 78.31 102 LYS A N 1
ATOM 854 C CA . LYS A 1 102 ? -18.987 23.160 30.187 1.00 78.31 102 LYS A CA 1
ATOM 855 C C . LYS A 1 102 ? -20.440 23.072 30.680 1.00 78.31 102 LYS A C 1
ATOM 857 O O . LYS A 1 102 ? -20.726 23.497 31.787 1.00 78.31 102 LYS A O 1
ATOM 862 N N . ASN A 1 103 ? -21.336 22.516 29.868 1.00 78.75 103 ASN A N 1
ATOM 863 C CA . ASN A 1 103 ? -22.749 22.300 30.188 1.00 78.75 103 ASN A CA 1
ATOM 864 C C . ASN A 1 103 ? -23.017 20.986 30.959 1.00 78.75 103 ASN A C 1
ATOM 866 O O . ASN A 1 103 ? -24.168 20.584 31.074 1.00 78.75 103 ASN A O 1
ATOM 870 N N . GLY A 1 104 ? -21.978 20.275 31.414 1.00 75.81 104 GLY A N 1
ATOM 871 C CA . GLY A 1 104 ? -22.105 19.019 32.161 1.00 75.81 104 GLY A CA 1
ATOM 872 C C . GLY A 1 104 ? -22.305 17.763 31.305 1.00 75.81 104 GLY A C 1
ATOM 873 O O . GLY A 1 104 ? -22.212 16.661 31.835 1.00 75.81 104 GLY A O 1
ATOM 874 N N . THR A 1 105 ? -22.521 17.898 29.992 1.00 76.12 105 THR A N 1
ATOM 875 C CA . THR A 1 105 ? -22.645 16.742 29.084 1.00 76.12 105 THR A CA 1
ATOM 876 C C . THR A 1 105 ? -21.285 16.108 28.782 1.00 76.12 105 THR A C 1
ATOM 878 O O . THR A 1 105 ? -20.268 16.802 28.686 1.00 76.12 105 THR A O 1
ATOM 881 N N . GLU A 1 106 ? -21.260 14.786 28.628 1.00 78.75 106 GLU A N 1
ATOM 882 C CA . GLU A 1 106 ? -20.075 14.035 28.207 1.00 78.75 106 GLU A CA 1
ATOM 883 C C . GLU A 1 106 ? -20.127 13.770 26.703 1.00 78.75 106 GLU A C 1
ATOM 885 O O . GLU A 1 106 ? -21.170 13.409 26.165 1.00 78.75 106 GLU A O 1
ATOM 890 N N . ASP A 1 107 ? -19.003 13.957 26.014 1.00 76.19 107 ASP A N 1
ATOM 891 C CA . ASP A 1 107 ? -18.882 13.644 24.590 1.00 76.19 107 ASP A CA 1
ATOM 892 C C . ASP A 1 107 ? -17.453 13.207 24.245 1.00 76.19 107 ASP A C 1
ATOM 894 O O . ASP A 1 107 ? -16.543 13.312 25.064 1.00 76.19 107 ASP A O 1
ATOM 898 N N . TYR A 1 108 ? -17.221 12.721 23.034 1.00 79.12 108 TYR A N 1
ATOM 899 C CA . TYR A 1 108 ? -15.909 12.274 22.584 1.00 79.12 108 TYR A CA 1
ATOM 900 C C . TYR A 1 108 ? -15.141 13.385 21.867 1.00 79.12 108 TYR A C 1
ATOM 902 O O . TYR A 1 108 ? -15.647 14.076 20.981 1.00 79.12 108 TYR A O 1
ATOM 910 N N . ARG A 1 109 ? -13.857 13.539 22.209 1.00 65.19 109 ARG A N 1
ATOM 911 C CA . ARG A 1 109 ? -12.983 14.496 21.521 1.00 65.19 109 ARG A CA 1
ATOM 912 C C . ARG A 1 109 ? -12.555 13.929 20.166 1.00 65.19 109 ARG A C 1
ATOM 914 O O . ARG A 1 109 ? -11.668 13.081 20.105 1.00 65.19 109 ARG A O 1
ATOM 921 N N . SER A 1 110 ? -13.110 14.454 19.076 1.00 61.56 110 SER A N 1
ATOM 922 C CA . SER A 1 110 ? -12.604 14.210 17.719 1.00 61.56 110 SER A CA 1
ATOM 923 C C . SER A 1 110 ? -12.127 15.533 17.111 1.00 61.56 110 SER A C 1
ATOM 925 O O . SER A 1 110 ? -12.936 16.352 16.710 1.00 61.56 110 SER A O 1
ATOM 927 N N . GLY A 1 111 ? -10.810 15.784 17.114 1.00 60.88 111 GLY A N 1
ATOM 928 C CA . GLY A 1 111 ? -10.206 17.078 16.737 1.00 60.88 111 GLY A CA 1
ATOM 929 C C . GLY A 1 111 ? -10.801 17.715 15.472 1.00 60.88 111 GLY A C 1
ATOM 930 O O . GLY A 1 111 ? -11.627 18.613 15.572 1.00 60.88 111 GLY A O 1
ATOM 931 N N . ASN A 1 112 ? -10.433 17.215 14.289 1.00 57.88 112 ASN A N 1
ATOM 932 C CA . ASN A 1 112 ? -10.993 17.660 13.000 1.00 57.88 112 ASN A CA 1
ATOM 933 C C . ASN A 1 112 ? -12.381 17.041 12.694 1.00 57.88 112 ASN A C 1
ATOM 935 O O . ASN A 1 112 ? -12.748 16.900 11.529 1.00 57.88 112 ASN A O 1
ATOM 939 N N . GLY A 1 113 ? -13.138 16.623 13.717 1.00 74.62 113 GLY A N 1
ATOM 940 C CA . GLY A 1 113 ? -14.395 15.879 13.581 1.00 74.62 113 GLY A CA 1
ATOM 941 C C . GLY A 1 113 ? -14.221 14.366 13.381 1.00 74.62 113 GLY A C 1
ATOM 942 O O . GLY A 1 113 ? -13.108 13.832 13.387 1.00 74.62 113 GLY A O 1
ATOM 943 N N . PHE A 1 114 ? -15.341 13.654 13.228 1.00 87.06 114 PHE A N 1
ATOM 944 C CA . PHE A 1 114 ? -15.382 12.219 12.912 1.00 87.06 114 PHE A CA 1
ATOM 945 C C . PHE A 1 114 ? -15.380 11.973 11.398 1.00 87.06 114 PHE A C 1
ATOM 947 O O . PHE A 1 114 ? -15.660 12.885 10.622 1.00 87.06 114 PHE A O 1
ATOM 954 N N . VAL A 1 115 ? -15.093 10.744 10.964 1.00 87.50 115 VAL A N 1
ATOM 955 C CA . VAL A 1 115 ? -15.009 10.380 9.536 1.00 87.50 115 VAL A CA 1
ATOM 956 C C . VAL A 1 115 ? -16.319 10.614 8.770 1.00 87.50 115 VAL A C 1
ATOM 958 O O . VAL A 1 115 ? -16.272 10.975 7.601 1.00 87.50 115 VAL A O 1
ATOM 961 N N . GLU A 1 116 ? -17.474 10.542 9.443 1.00 88.12 116 GLU A N 1
ATOM 962 C CA . GLU A 1 116 ? -18.786 10.881 8.854 1.00 88.12 116 GLU A CA 1
ATOM 963 C C . GLU A 1 116 ? -18.900 12.336 8.391 1.00 88.12 116 GLU A C 1
ATOM 965 O O . GLU A 1 116 ? -19.756 12.654 7.574 1.00 88.12 116 GLU A O 1
ATOM 970 N N . SER A 1 117 ? -18.035 13.232 8.878 1.00 85.06 117 SER A N 1
ATOM 971 C CA . SER A 1 117 ? -18.025 14.631 8.433 1.00 85.06 117 SER A CA 1
ATOM 972 C C . SER A 1 117 ? -17.587 14.811 6.978 1.00 85.06 117 SER A C 1
ATOM 974 O O . SER A 1 117 ? -17.711 15.915 6.453 1.00 85.06 117 SER A O 1
ATOM 976 N N . GLY A 1 118 ? -16.985 13.786 6.364 1.00 83.94 118 GLY A N 1
ATOM 977 C CA . GLY A 1 118 ? -16.368 13.869 5.039 1.00 83.94 118 GLY A CA 1
ATOM 978 C C . GLY A 1 118 ? -15.134 14.772 4.962 1.00 83.94 118 GLY A C 1
ATOM 979 O O . GLY A 1 118 ? -14.587 14.995 3.889 1.00 83.94 118 GLY A O 1
ATOM 980 N N . LYS A 1 119 ? -14.665 15.297 6.101 1.00 81.94 119 LYS A N 1
ATOM 981 C CA . LYS A 1 119 ? -13.497 16.191 6.182 1.00 81.94 119 LYS A CA 1
ATOM 982 C C . LYS A 1 119 ? -12.267 15.498 6.753 1.00 81.94 119 LYS A C 1
ATOM 984 O O . LYS A 1 119 ? -11.139 15.907 6.486 1.00 81.94 119 LYS A O 1
ATOM 989 N N . LYS A 1 120 ? -12.471 14.448 7.551 1.00 84.56 120 LYS A N 1
ATOM 990 C CA . LYS A 1 120 ? -11.398 13.696 8.200 1.00 84.56 120 LYS A CA 1
ATOM 991 C C . LYS A 1 120 ? -11.112 12.402 7.448 1.00 84.56 120 LYS A C 1
ATOM 993 O O . LYS A 1 120 ? -11.975 11.536 7.336 1.00 84.56 120 LYS A O 1
ATOM 998 N N . ARG A 1 121 ? -9.850 12.223 7.056 1.00 80.44 121 ARG A N 1
ATOM 999 C CA . ARG A 1 121 ? -9.335 10.929 6.602 1.00 80.44 121 ARG A CA 1
ATOM 1000 C C . ARG A 1 121 ? -9.155 9.980 7.797 1.00 80.44 121 ARG A C 1
ATOM 1002 O O . ARG A 1 121 ? -8.542 10.397 8.784 1.00 80.44 121 ARG A O 1
ATOM 1009 N N . PRO A 1 122 ? -9.657 8.732 7.738 1.00 82.00 122 PRO A N 1
ATOM 1010 C CA . PRO A 1 122 ? -9.441 7.767 8.809 1.00 82.00 122 PRO A CA 1
ATOM 1011 C C . PRO A 1 122 ? -7.961 7.388 8.913 1.00 82.00 122 PRO A C 1
ATOM 1013 O O . PRO A 1 122 ? -7.274 7.193 7.908 1.00 82.00 122 PRO A O 1
ATOM 1016 N N . SER A 1 123 ? -7.481 7.230 10.141 1.00 77.75 123 SER A N 1
ATOM 1017 C CA . SER A 1 123 ? -6.248 6.495 10.419 1.00 77.75 123 SER A CA 1
ATOM 1018 C C . SER A 1 123 ? -6.439 4.998 10.150 1.00 77.75 123 SER A C 1
ATOM 1020 O O . SER A 1 123 ? -7.559 4.487 10.160 1.00 77.75 123 SER A O 1
ATOM 1022 N N . LEU A 1 124 ? -5.339 4.261 9.977 1.00 68.31 124 LEU A N 1
ATOM 1023 C CA . LEU A 1 124 ? -5.384 2.808 9.768 1.00 68.31 124 LEU A CA 1
ATOM 1024 C C . LEU A 1 124 ? -6.105 2.075 10.915 1.00 68.31 124 LEU A C 1
ATOM 1026 O O . LEU A 1 124 ? -6.871 1.143 10.681 1.00 68.31 124 LEU A O 1
ATOM 1030 N N . LYS A 1 125 ? -5.889 2.529 12.157 1.00 75.88 125 LYS A N 1
ATOM 1031 C CA . LYS A 1 125 ? -6.530 1.972 13.356 1.00 75.88 125 LYS A CA 1
ATOM 1032 C C . LYS A 1 125 ? -8.044 2.191 13.337 1.00 75.88 125 LYS A C 1
ATOM 1034 O O . LYS A 1 125 ? -8.792 1.266 13.632 1.00 75.88 125 LYS A O 1
ATOM 1039 N N . GLU A 1 126 ? -8.486 3.394 12.969 1.00 83.56 126 GLU A N 1
ATOM 1040 C CA . GLU A 1 126 ? -9.910 3.715 12.820 1.00 83.56 126 GLU A CA 1
ATOM 1041 C C . GLU A 1 126 ? -10.551 2.885 11.715 1.00 83.56 126 GLU A C 1
ATOM 1043 O O . GLU A 1 126 ? -11.587 2.276 11.944 1.00 83.56 126 GLU A O 1
ATOM 1048 N N . LEU A 1 127 ? -9.920 2.817 10.543 1.00 80.25 127 LEU A N 1
ATOM 1049 C CA . LEU A 1 127 ? -10.462 2.107 9.389 1.00 80.25 127 LEU A CA 1
ATOM 1050 C C . LEU A 1 127 ? -10.587 0.593 9.647 1.00 80.25 127 LEU A C 1
ATOM 1052 O O . LEU A 1 127 ? -11.586 -0.002 9.256 1.00 80.25 127 LEU A O 1
ATOM 1056 N N . ASN A 1 128 ? -9.642 -0.014 10.374 1.00 76.88 128 ASN A N 1
ATOM 1057 C CA . ASN A 1 128 ? -9.734 -1.421 10.776 1.00 76.88 128 ASN A CA 1
ATOM 1058 C C . ASN A 1 128 ? -10.905 -1.670 11.746 1.00 76.88 128 ASN A C 1
ATOM 1060 O O . ASN A 1 128 ? -11.703 -2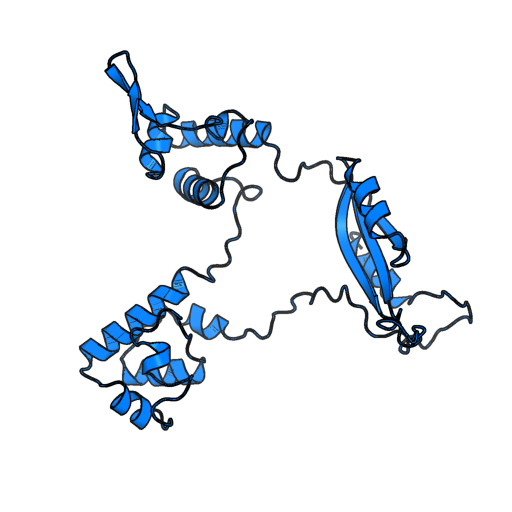.578 11.537 1.00 76.88 128 ASN A O 1
ATOM 1064 N N . LEU A 1 129 ? -11.060 -0.827 12.773 1.00 82.62 129 LEU A N 1
ATOM 1065 C CA . LEU A 1 129 ? -12.178 -0.937 13.719 1.00 82.62 129 LEU A CA 1
ATOM 1066 C C . LEU A 1 129 ? -13.529 -0.707 13.034 1.00 82.62 129 LEU A C 1
ATOM 1068 O O . LEU A 1 129 ? -14.476 -1.447 13.281 1.00 82.62 129 LEU A O 1
ATOM 1072 N N . LEU A 1 130 ? -13.612 0.275 12.135 1.00 87.25 130 LEU A N 1
ATOM 1073 C CA . LEU A 1 130 ? -14.811 0.513 11.332 1.00 87.25 130 LEU A CA 1
ATOM 1074 C C . LEU A 1 130 ? -15.123 -0.694 10.444 1.00 87.25 130 LEU A C 1
ATOM 1076 O O . LEU A 1 130 ? -16.278 -1.088 10.360 1.00 87.25 130 LEU A O 1
ATOM 1080 N N . HIS A 1 131 ? -14.120 -1.331 9.838 1.00 82.25 131 HIS A N 1
ATOM 1081 C CA . HIS A 1 131 ? -14.328 -2.561 9.075 1.00 82.25 131 HIS A CA 1
ATOM 1082 C C . HIS A 1 131 ? -14.899 -3.693 9.940 1.00 82.25 131 HIS A C 1
ATOM 1084 O O . HIS A 1 131 ? -15.883 -4.313 9.544 1.00 82.25 131 HIS A O 1
ATOM 1090 N N . GLN A 1 132 ? -14.348 -3.907 11.138 1.00 82.06 132 GLN A N 1
ATOM 1091 C CA . GLN A 1 132 ? -14.813 -4.944 12.066 1.00 82.06 132 GLN A CA 1
ATOM 1092 C C . GLN A 1 132 ? -16.233 -4.693 12.592 1.00 82.06 132 GLN A C 1
ATOM 1094 O O . GLN A 1 132 ? -17.028 -5.625 12.669 1.00 82.06 132 GLN A O 1
ATOM 1099 N N . LEU A 1 133 ? -16.554 -3.448 12.952 1.00 88.00 133 LEU A N 1
ATOM 1100 C CA . LEU A 1 133 ? -17.844 -3.095 13.552 1.00 88.00 133 LEU A CA 1
ATOM 1101 C C . LEU A 1 133 ? -18.948 -2.928 12.502 1.00 88.00 133 LEU A C 1
ATOM 1103 O O . LEU A 1 133 ? -20.093 -3.314 12.731 1.00 88.00 133 LEU A O 1
ATOM 1107 N N . LEU A 1 134 ? -18.610 -2.347 11.349 1.00 89.19 134 LEU A N 1
ATOM 1108 C CA . LEU A 1 134 ? -19.584 -1.917 10.348 1.00 89.19 134 LEU A CA 1
ATOM 1109 C C . LEU A 1 134 ? -19.680 -2.842 9.133 1.00 89.19 134 LEU A C 1
ATOM 1111 O O . LEU A 1 134 ? -20.706 -2.831 8.461 1.00 89.19 134 LEU A O 1
ATOM 1115 N N . GLY A 1 135 ? -18.667 -3.673 8.866 1.00 82.69 135 GLY A N 1
ATOM 1116 C CA . GLY A 1 135 ? -18.639 -4.527 7.677 1.00 82.69 135 GLY A CA 1
ATOM 1117 C C . GLY A 1 135 ? -18.554 -3.708 6.388 1.00 82.69 135 GLY A C 1
ATOM 1118 O O . GLY A 1 135 ? -19.426 -3.808 5.530 1.00 82.69 135 GLY A O 1
ATOM 1119 N N . LEU A 1 136 ? -17.528 -2.857 6.285 1.00 80.38 136 LEU A N 1
ATOM 1120 C CA . LEU A 1 136 ? -17.351 -1.941 5.151 1.00 80.38 136 LEU A CA 1
ATOM 1121 C C . LEU A 1 136 ? -17.185 -2.678 3.817 1.00 80.38 136 LEU A C 1
ATOM 1123 O O . LEU A 1 136 ? -16.617 -3.770 3.769 1.00 80.38 136 LEU A O 1
ATOM 1127 N N . ASP A 1 137 ? -17.594 -2.020 2.730 1.00 71.19 137 ASP A N 1
ATOM 1128 C CA . ASP A 1 137 ? -17.451 -2.542 1.370 1.00 71.19 137 ASP A CA 1
ATOM 1129 C C . ASP A 1 137 ? -15.997 -2.868 1.008 1.00 71.19 137 ASP A C 1
ATOM 1131 O O . ASP A 1 137 ? -15.050 -2.230 1.474 1.00 71.19 137 ASP A O 1
ATOM 1135 N N . LYS A 1 138 ? -15.819 -3.797 0.062 1.00 65.06 138 LYS A N 1
ATOM 1136 C CA . LYS A 1 138 ? -14.506 -4.251 -0.432 1.00 65.06 138 LYS A CA 1
ATOM 1137 C C . LYS A 1 138 ? -13.595 -3.113 -0.927 1.00 65.06 138 LYS A C 1
ATOM 1139 O O . LYS A 1 138 ? -12.376 -3.219 -0.859 1.00 65.06 138 LYS A O 1
ATOM 1144 N N . LYS A 1 139 ? -14.162 -2.002 -1.411 1.00 64.56 139 LYS A N 1
ATOM 1145 C CA . LYS A 1 139 ? -13.385 -0.817 -1.827 1.00 64.56 139 LYS A CA 1
ATOM 1146 C C . LYS A 1 139 ? -12.764 -0.040 -0.656 1.00 64.56 139 LYS A C 1
ATOM 1148 O O . LYS A 1 139 ? -11.781 0.662 -0.857 1.00 64.56 139 LYS A O 1
ATOM 1153 N N . TYR A 1 140 ? -13.316 -0.177 0.552 1.00 67.94 140 TYR A N 1
ATOM 1154 C CA . TYR A 1 140 ? -12.818 0.443 1.787 1.00 67.94 140 TYR A CA 1
ATOM 1155 C C . TYR A 1 140 ? -12.199 -0.574 2.754 1.00 67.94 140 TYR A C 1
ATOM 1157 O O . TYR A 1 140 ? -11.651 -0.183 3.787 1.00 67.94 140 TYR A O 1
ATOM 1165 N N . SER A 1 141 ? -12.275 -1.873 2.441 1.00 55.34 141 SER A N 1
ATOM 1166 C CA . SER A 1 141 ? -11.600 -2.911 3.210 1.00 55.34 141 SER A CA 1
ATOM 1167 C C . SER A 1 141 ? -10.092 -2.761 3.064 1.00 55.34 141 SER A C 1
ATOM 1169 O O . SER A 1 141 ? -9.556 -2.741 1.953 1.00 55.34 141 SER A O 1
ATOM 1171 N N . ILE A 1 142 ? -9.398 -2.679 4.193 1.00 49.25 142 ILE A N 1
ATOM 1172 C CA . ILE A 1 142 ? -7.945 -2.774 4.199 1.00 49.25 142 ILE A CA 1
ATOM 1173 C C . ILE A 1 142 ? -7.607 -4.249 4.011 1.00 49.25 142 ILE A C 1
ATOM 1175 O O . ILE A 1 142 ? -7.927 -5.069 4.870 1.00 49.25 142 ILE A O 1
ATOM 1179 N N . TYR A 1 143 ? -6.909 -4.583 2.929 1.00 40.38 143 TYR A N 1
ATOM 1180 C CA . TYR A 1 143 ? -6.136 -5.818 2.879 1.00 40.38 143 TYR A CA 1
ATOM 1181 C C . TYR A 1 143 ? -4.939 -5.649 3.815 1.00 40.38 143 TYR A C 1
ATOM 1183 O O . TYR A 1 143 ? -3.850 -5.256 3.405 1.00 40.38 143 TYR A O 1
ATOM 1191 N N . LEU A 1 144 ? -5.160 -5.867 5.111 1.00 36.22 144 LEU A N 1
ATOM 1192 C CA . LEU A 1 144 ? -4.061 -6.215 5.992 1.00 36.22 144 LEU A CA 1
ATOM 1193 C C . LEU A 1 144 ? -3.733 -7.656 5.630 1.00 36.22 144 LEU A C 1
ATOM 1195 O O . LEU A 1 144 ? -4.479 -8.562 5.998 1.00 36.22 144 LEU A O 1
ATOM 1199 N N . GLU A 1 145 ? -2.644 -7.881 4.894 1.00 34.28 145 GLU A N 1
ATOM 1200 C CA . GLU A 1 145 ? -2.052 -9.212 4.949 1.00 34.28 145 GLU A CA 1
ATOM 1201 C C . GLU A 1 145 ? -1.846 -9.544 6.445 1.00 34.28 145 GLU A C 1
ATOM 1203 O O . GLU A 1 145 ? -1.357 -8.672 7.179 1.00 34.28 145 GLU A O 1
ATOM 1208 N N . PRO A 1 146 ? -2.227 -10.739 6.937 1.00 36.06 146 PRO A N 1
ATOM 1209 C CA . PRO A 1 146 ? -2.173 -11.129 8.359 1.00 36.06 146 PRO A CA 1
ATOM 1210 C C . PRO A 1 146 ? -0.769 -11.155 8.994 1.00 36.06 146 PRO A C 1
ATOM 1212 O O . PRO A 1 146 ? -0.527 -11.787 10.014 1.00 36.06 146 PRO A O 1
ATOM 1215 N N . VAL A 1 147 ? 0.198 -10.445 8.431 1.00 43.38 147 VAL A N 1
ATOM 1216 C CA . VAL A 1 147 ? 1.627 -10.665 8.618 1.00 43.38 147 VAL A CA 1
ATOM 1217 C C . VAL A 1 147 ? 2.149 -10.113 9.953 1.00 43.38 147 VAL A C 1
ATOM 1219 O O . VAL A 1 147 ? 3.329 -10.270 10.233 1.00 43.38 147 VAL A O 1
ATOM 1222 N N . TYR A 1 148 ? 1.330 -9.495 10.815 1.00 41.38 148 TYR A N 1
ATOM 1223 C CA . TYR A 1 148 ? 1.815 -8.935 12.093 1.00 41.38 148 TYR A CA 1
ATOM 1224 C C . TYR A 1 148 ? 1.116 -9.434 13.360 1.00 41.38 148 TYR A C 1
ATOM 1226 O O . TYR A 1 148 ? 1.769 -9.474 14.402 1.00 41.38 148 TYR A O 1
ATOM 1234 N N . ARG A 1 149 ? -0.164 -9.826 13.310 1.00 43.97 149 ARG A N 1
ATOM 1235 C CA . ARG A 1 149 ? -0.886 -10.257 14.523 1.00 43.97 149 ARG A CA 1
ATOM 1236 C C . ARG A 1 149 ? -0.455 -11.662 14.961 1.00 43.97 149 ARG A C 1
ATOM 1238 O O . ARG A 1 149 ? -0.244 -11.876 16.149 1.00 43.97 149 ARG A O 1
ATOM 1245 N N . ASP A 1 150 ? -0.188 -12.539 13.997 1.00 52.03 150 ASP A N 1
ATOM 1246 C CA . ASP A 1 150 ? 0.162 -13.936 14.271 1.00 52.03 150 ASP A CA 1
ATOM 1247 C C . ASP A 1 150 ? 1.642 -14.129 14.644 1.00 52.03 150 ASP A C 1
ATOM 1249 O O . ASP A 1 150 ? 2.023 -15.113 15.281 1.00 52.03 150 ASP A O 1
ATOM 1253 N N . LYS A 1 151 ? 2.496 -13.154 14.294 1.00 55.53 151 LYS A N 1
ATOM 1254 C CA . LYS A 1 151 ? 3.933 -13.205 14.590 1.00 55.53 151 LYS A CA 1
ATOM 1255 C C . LYS A 1 151 ? 4.208 -13.097 16.082 1.00 55.53 151 LYS A C 1
ATOM 1257 O O . LYS A 1 151 ? 4.954 -13.909 16.600 1.00 55.53 151 LYS A O 1
ATOM 1262 N N . LEU A 1 152 ? 3.609 -12.133 16.784 1.00 56.72 152 LEU A N 1
ATOM 1263 C CA . LEU A 1 152 ? 3.809 -12.021 18.235 1.00 56.72 152 LEU A CA 1
ATOM 1264 C C . LEU A 1 152 ? 3.224 -13.244 18.970 1.00 56.72 152 LEU A C 1
ATOM 1266 O O . LEU A 1 152 ? 3.846 -13.758 19.893 1.00 56.72 152 LEU A O 1
ATOM 1270 N N . SER A 1 153 ? 2.080 -13.763 18.507 1.00 71.38 153 SER A N 1
ATOM 1271 C CA . SER A 1 153 ? 1.377 -14.862 19.177 1.00 71.38 153 SER A CA 1
ATOM 1272 C C . SER A 1 153 ? 2.040 -16.232 19.029 1.00 71.38 153 SER A C 1
ATOM 1274 O O . SER A 1 153 ? 1.954 -17.030 19.961 1.00 71.38 153 SER A O 1
ATOM 1276 N N . ILE A 1 154 ? 2.7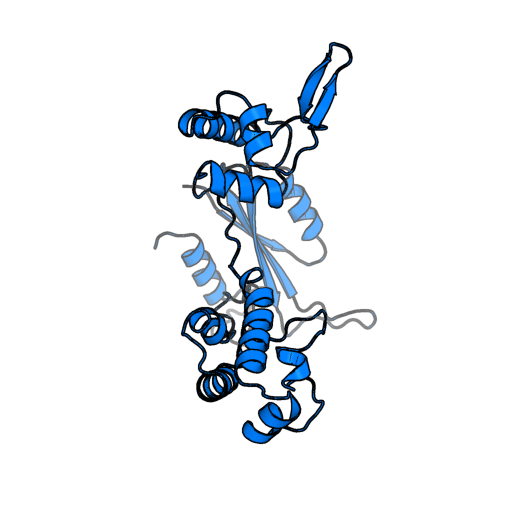03 -16.541 17.902 1.00 79.50 154 ILE A N 1
ATOM 1277 C CA . ILE A 1 154 ? 3.378 -17.846 17.751 1.00 79.50 154 ILE A CA 1
ATOM 1278 C C . ILE A 1 154 ? 4.528 -17.995 18.747 1.00 79.50 154 ILE A C 1
ATOM 1280 O O . ILE A 1 154 ? 4.730 -19.063 19.319 1.00 79.50 154 ILE A O 1
ATOM 1284 N N . LYS A 1 155 ? 5.259 -16.911 18.999 1.00 83.56 155 LYS A N 1
ATOM 1285 C CA . LYS A 1 155 ? 6.355 -16.885 19.964 1.00 83.56 155 LYS A CA 1
ATOM 1286 C C . LYS A 1 155 ? 5.869 -17.174 21.382 1.00 83.56 155 LYS A C 1
ATOM 1288 O O . LYS A 1 155 ? 6.446 -18.030 22.055 1.00 83.56 155 LYS A O 1
ATOM 1293 N N . ASP A 1 156 ? 4.810 -16.490 21.807 1.00 83.31 156 ASP A N 1
ATOM 1294 C CA . ASP A 1 156 ? 4.225 -16.679 23.136 1.00 83.31 156 ASP A CA 1
ATOM 1295 C C . ASP A 1 156 ? 3.699 -18.110 23.301 1.00 83.31 156 ASP A C 1
ATOM 1297 O O . ASP A 1 156 ? 3.971 -18.758 24.311 1.00 83.31 156 ASP A O 1
ATOM 1301 N N . TYR A 1 157 ? 3.051 -18.646 22.264 1.0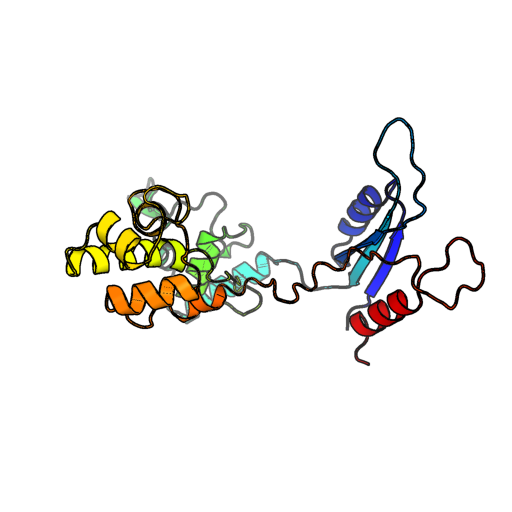0 86.19 157 TYR A N 1
ATOM 1302 C CA . TYR A 1 157 ? 2.561 -20.022 22.242 1.00 86.19 157 TYR A CA 1
ATOM 1303 C C . TYR A 1 157 ? 3.683 -21.066 22.343 1.00 86.19 157 TYR A C 1
ATOM 1305 O O . TYR A 1 157 ? 3.592 -21.989 23.152 1.00 86.19 157 TYR A O 1
ATOM 1313 N N . LEU A 1 158 ? 4.764 -20.920 21.568 1.00 87.62 158 LEU A N 1
ATOM 1314 C CA . LEU A 1 158 ? 5.917 -21.827 21.640 1.00 87.62 158 LEU A CA 1
ATOM 1315 C C . LEU A 1 158 ? 6.546 -21.823 23.040 1.00 87.62 158 LEU A C 1
ATOM 1317 O O . LEU A 1 158 ? 6.898 -22.881 23.564 1.00 87.62 158 LEU A O 1
ATOM 1321 N N . ASN A 1 159 ? 6.650 -20.649 23.670 1.00 88.38 159 ASN A N 1
ATOM 1322 C CA . ASN A 1 159 ? 7.173 -20.542 25.028 1.00 88.38 159 ASN A CA 1
ATOM 1323 C C . ASN A 1 159 ? 6.219 -21.145 26.070 1.00 88.38 159 ASN A C 1
ATOM 1325 O O . ASN A 1 159 ? 6.677 -21.810 26.996 1.00 88.38 159 ASN A O 1
ATOM 1329 N N . GLU A 1 160 ? 4.907 -20.956 25.919 1.00 88.50 160 GLU A N 1
ATOM 1330 C CA . GLU A 1 160 ? 3.895 -21.563 26.789 1.00 88.50 160 GLU A CA 1
ATOM 1331 C C . GLU A 1 160 ? 3.970 -23.097 26.740 1.00 88.50 160 GLU A C 1
ATOM 1333 O O . GLU A 1 160 ? 4.001 -23.750 27.784 1.00 88.50 160 GLU A O 1
ATOM 1338 N N . GLN A 1 161 ? 4.064 -23.682 25.542 1.00 89.12 161 GLN A N 1
ATOM 1339 C CA . GLN A 1 161 ? 4.154 -25.137 25.373 1.00 89.12 161 GLN A CA 1
ATOM 1340 C C . GLN A 1 161 ? 5.485 -25.697 25.879 1.00 89.12 161 GLN A C 1
ATOM 1342 O O . GLN A 1 161 ? 5.509 -26.722 26.562 1.00 89.12 161 GLN A O 1
ATOM 1347 N N . ARG A 1 162 ? 6.591 -24.974 25.662 1.00 91.62 162 ARG A N 1
ATOM 1348 C CA . ARG A 1 162 ? 7.877 -25.287 26.297 1.00 91.62 162 ARG A CA 1
ATOM 1349 C C . ARG A 1 162 ? 7.757 -25.343 27.820 1.00 91.62 162 ARG A C 1
ATOM 1351 O O . ARG A 1 162 ? 8.255 -26.287 28.430 1.00 91.62 162 ARG A O 1
ATOM 1358 N N . LEU A 1 163 ? 7.126 -24.338 28.432 1.00 89.94 163 LEU A N 1
ATOM 1359 C CA . LEU A 1 163 ? 6.941 -24.279 29.884 1.00 89.94 163 LEU A CA 1
ATOM 1360 C C . LEU A 1 163 ? 6.067 -25.435 30.386 1.00 89.94 163 LEU A C 1
ATOM 1362 O O . LEU A 1 163 ? 6.419 -26.047 31.391 1.00 89.94 163 LEU A O 1
ATOM 1366 N N . LYS A 1 164 ? 4.997 -25.796 29.664 1.00 90.19 164 LYS A N 1
ATOM 1367 C CA . LYS A 1 164 ? 4.155 -26.967 29.980 1.00 90.19 164 LYS A CA 1
ATOM 1368 C C . LYS A 1 164 ? 4.926 -28.285 29.926 1.00 90.19 164 LYS A C 1
ATOM 1370 O O . LYS A 1 164 ? 4.679 -29.167 30.741 1.00 90.19 164 LYS A O 1
ATOM 1375 N N . LYS A 1 165 ? 5.872 -28.410 28.994 1.00 89.06 165 LYS A N 1
ATOM 1376 C CA . LYS A 1 165 ? 6.765 -29.571 28.871 1.00 89.06 165 LYS A CA 1
ATOM 1377 C C . LYS A 1 165 ? 7.942 -29.554 29.850 1.00 89.06 165 LYS A C 1
ATOM 1379 O O . LYS A 1 165 ? 8.657 -30.545 29.936 1.00 89.06 165 LYS A O 1
ATOM 1384 N N . GLY A 1 166 ? 8.160 -28.450 30.567 1.00 89.12 166 GLY A N 1
ATOM 1385 C CA . GLY A 1 166 ? 9.274 -28.302 31.504 1.00 89.12 166 GLY A CA 1
ATOM 1386 C C . GLY A 1 166 ? 10.655 -28.258 30.841 1.00 89.12 166 GLY A C 1
ATOM 1387 O O . GLY A 1 166 ? 11.651 -28.478 31.519 1.00 89.12 166 GLY A O 1
ATOM 1388 N N . LEU A 1 167 ? 10.730 -27.976 29.535 1.00 87.75 167 LEU A N 1
ATOM 1389 C CA . LEU A 1 167 ? 11.986 -28.010 28.781 1.00 87.75 167 LEU A CA 1
ATOM 1390 C C . LEU A 1 167 ? 12.717 -26.666 28.838 1.00 87.75 167 LEU A C 1
ATOM 1392 O O . LEU A 1 167 ? 12.132 -25.595 28.644 1.00 87.75 167 LEU A O 1
ATOM 1396 N N . SER A 1 168 ? 14.028 -26.694 29.041 1.00 88.69 168 SER A N 1
ATOM 1397 C CA . SER A 1 168 ? 14.895 -25.527 28.871 1.00 88.69 168 SER A CA 1
ATOM 1398 C C . SER A 1 168 ? 15.193 -25.261 27.391 1.00 88.69 168 SER A C 1
ATOM 1400 O O . SER A 1 168 ? 15.106 -26.144 26.538 1.00 88.69 168 SER A O 1
ATOM 1402 N N . PHE A 1 169 ? 15.598 -24.029 27.063 1.00 85.56 169 PHE A N 1
ATOM 1403 C CA . PHE A 1 169 ? 16.012 -23.697 25.693 1.00 85.56 169 PHE A CA 1
ATOM 1404 C C . PHE A 1 169 ? 17.206 -24.543 25.220 1.00 85.56 169 PHE A C 1
ATOM 1406 O O . PHE A 1 169 ? 17.262 -24.912 24.053 1.00 85.56 169 PHE A O 1
ATOM 1413 N N . SER A 1 170 ? 18.127 -24.879 26.131 1.00 83.75 170 SER A N 1
ATOM 1414 C CA . SER A 1 170 ? 19.306 -25.706 25.837 1.00 83.75 170 SER A CA 1
ATOM 1415 C C . SER A 1 170 ? 18.923 -27.149 25.501 1.00 83.75 170 SER A C 1
ATOM 1417 O O . SER A 1 170 ? 19.463 -27.734 24.565 1.00 83.75 170 SER A O 1
ATOM 1419 N N . GLU A 1 171 ? 17.950 -27.716 26.220 1.00 84.69 171 GLU A N 1
ATOM 1420 C CA . GLU A 1 171 ? 17.443 -29.066 25.947 1.00 84.69 171 GLU A CA 1
ATOM 1421 C C . GLU A 1 171 ? 16.743 -29.143 24.591 1.00 84.69 171 GLU A C 1
ATOM 1423 O O . GLU A 1 171 ? 16.963 -30.099 23.850 1.00 84.69 171 GLU A O 1
ATOM 1428 N N . ILE A 1 172 ? 15.976 -28.109 24.230 1.00 86.56 172 ILE A N 1
ATOM 1429 C CA . ILE A 1 172 ? 15.361 -28.007 22.902 1.00 86.56 172 ILE A CA 1
ATOM 1430 C C . ILE A 1 172 ? 16.440 -27.877 21.821 1.00 86.56 172 ILE A C 1
ATOM 1432 O O . ILE A 1 172 ? 16.426 -28.633 20.853 1.00 86.56 172 ILE A O 1
ATOM 1436 N N . ASP A 1 173 ? 17.410 -26.973 21.982 1.00 84.44 173 ASP A N 1
ATOM 1437 C CA . ASP A 1 173 ? 18.478 -26.788 20.990 1.00 84.44 173 ASP A CA 1
ATOM 1438 C C . ASP A 1 173 ? 19.311 -28.069 20.799 1.00 84.44 173 ASP A C 1
ATOM 1440 O O . ASP A 1 173 ? 19.651 -28.418 19.664 1.00 84.44 173 ASP A O 1
ATOM 1444 N N . LYS A 1 174 ? 19.559 -28.822 21.881 1.00 84.56 174 LYS A N 1
ATOM 1445 C CA . LYS A 1 174 ? 20.232 -30.128 21.845 1.00 84.56 174 LYS A CA 1
ATOM 1446 C C . LYS A 1 174 ? 19.393 -31.189 21.129 1.00 84.56 174 LYS A C 1
ATOM 1448 O O . LYS A 1 174 ? 19.933 -31.904 20.289 1.00 84.56 174 LYS A O 1
ATOM 1453 N N . ALA A 1 175 ? 18.093 -31.271 21.420 1.00 83.81 175 ALA A N 1
ATOM 1454 C CA . ALA A 1 175 ? 17.174 -32.197 20.751 1.00 83.81 175 ALA A CA 1
ATOM 1455 C C . ALA A 1 175 ? 17.052 -31.910 19.244 1.00 83.81 175 ALA A C 1
ATOM 1457 O O . ALA A 1 175 ? 16.864 -32.823 18.446 1.00 83.81 175 ALA A O 1
ATOM 1458 N N . LEU A 1 176 ? 17.216 -30.645 18.848 1.00 81.06 176 LEU A N 1
ATOM 1459 C CA . LEU A 1 176 ? 17.153 -30.189 17.458 1.00 81.06 176 LEU A CA 1
ATOM 1460 C C . LEU A 1 176 ? 18.521 -30.174 16.750 1.00 81.06 176 LEU A C 1
ATOM 1462 O O . LEU A 1 176 ? 18.598 -29.743 15.598 1.00 81.06 176 LEU A O 1
ATOM 1466 N N . GLY A 1 177 ? 19.595 -30.613 17.418 1.00 75.62 177 GLY A N 1
ATOM 1467 C CA . GLY A 1 177 ? 20.945 -30.688 16.851 1.00 75.62 177 GLY A CA 1
ATOM 1468 C C . GLY A 1 177 ? 21.566 -29.329 16.498 1.00 75.62 177 GLY A C 1
ATOM 1469 O O . GLY A 1 177 ? 22.338 -29.243 15.543 1.00 75.62 177 GLY A O 1
ATOM 1470 N N . ARG A 1 178 ? 21.218 -28.251 17.218 1.00 68.38 178 ARG A N 1
ATOM 1471 C CA . ARG A 1 178 ? 21.697 -26.880 16.953 1.00 68.38 178 ARG A CA 1
ATOM 1472 C C . ARG A 1 178 ? 22.749 -26.406 17.955 1.00 68.38 178 ARG A C 1
ATOM 1474 O O . ARG A 1 178 ? 22.768 -26.811 19.113 1.00 68.38 178 ARG A O 1
ATOM 1481 N N . ALA A 1 179 ? 23.601 -25.482 17.504 1.00 58.06 179 ALA A N 1
ATOM 1482 C CA . ALA A 1 179 ? 24.542 -24.780 18.370 1.00 58.06 179 ALA A CA 1
ATOM 1483 C C . ALA A 1 179 ? 23.801 -23.820 19.320 1.00 58.06 179 ALA A C 1
ATOM 1485 O O . ALA A 1 179 ? 23.007 -22.980 18.883 1.00 58.06 179 ALA A O 1
ATOM 1486 N N . VAL A 1 180 ? 24.095 -23.930 20.617 1.00 56.16 180 VAL A N 1
ATOM 1487 C CA . VAL A 1 180 ? 23.541 -23.066 21.669 1.00 56.16 180 VAL A CA 1
ATOM 1488 C C . VAL A 1 180 ? 23.991 -21.617 21.432 1.00 56.16 180 VAL A C 1
ATOM 1490 O O . VAL A 1 180 ? 25.180 -21.353 21.272 1.00 56.16 180 VAL A O 1
ATOM 1493 N N . GLY A 1 181 ? 23.045 -20.670 21.411 1.00 53.03 181 GLY A N 1
ATOM 1494 C CA . GLY A 1 181 ? 23.336 -19.224 21.387 1.00 53.03 181 GLY A CA 1
ATOM 1495 C C . GLY A 1 181 ? 23.377 -18.535 20.013 1.00 53.03 181 GLY A C 1
ATOM 1496 O O . GLY A 1 181 ? 23.658 -17.341 19.950 1.00 53.03 181 GLY A O 1
ATOM 1497 N N . GLY A 1 182 ? 23.069 -19.229 18.911 1.00 57.44 182 GLY A N 1
ATOM 1498 C CA . GLY A 1 182 ? 22.974 -18.611 17.578 1.00 57.44 182 GLY A CA 1
ATOM 1499 C C . GLY A 1 182 ? 21.688 -17.797 17.343 1.00 57.44 182 GLY A C 1
ATOM 1500 O O . GLY A 1 182 ? 20.710 -17.918 18.082 1.00 57.44 182 GLY A O 1
ATOM 1501 N N . ALA A 1 183 ? 21.638 -17.028 16.246 1.00 55.66 183 ALA A N 1
ATOM 1502 C CA . ALA A 1 183 ? 20.448 -16.266 15.820 1.00 55.66 183 ALA A CA 1
ATOM 1503 C C . ALA A 1 183 ? 19.200 -17.142 15.555 1.00 55.66 183 ALA A C 1
ATOM 1505 O O . ALA A 1 183 ? 18.081 -16.638 15.535 1.00 55.66 183 ALA A O 1
ATOM 1506 N N . ALA A 1 184 ? 19.395 -18.453 15.380 1.00 59.75 184 ALA A N 1
ATOM 1507 C CA . ALA A 1 184 ? 18.351 -19.464 15.202 1.00 59.75 184 ALA A CA 1
ATOM 1508 C C . ALA A 1 184 ? 18.160 -20.373 16.439 1.00 59.75 184 ALA A C 1
ATOM 1510 O O . ALA A 1 184 ? 17.596 -21.462 16.317 1.00 59.75 184 ALA A O 1
ATOM 1511 N N . SER A 1 185 ? 18.675 -19.973 17.606 1.00 75.25 185 SER A N 1
ATOM 1512 C CA . SER A 1 185 ? 18.482 -20.702 18.867 1.00 75.25 185 SER A CA 1
ATOM 1513 C C . SER A 1 185 ? 17.032 -20.626 19.349 1.00 75.25 185 SER A C 1
ATOM 1515 O O . SER A 1 185 ? 16.306 -19.673 19.046 1.00 75.25 185 SER A O 1
ATOM 1517 N N . SER A 1 186 ? 16.618 -21.594 20.164 1.00 80.81 186 SER A N 1
ATOM 1518 C CA . SER A 1 186 ? 15.291 -21.614 20.794 1.00 80.81 186 SER A CA 1
ATOM 1519 C C . SER A 1 186 ? 15.048 -20.354 21.627 1.00 80.81 186 SER A C 1
ATOM 1521 O O . SER A 1 186 ? 13.954 -19.800 21.617 1.00 80.81 186 SER A O 1
ATOM 1523 N N . SER A 1 187 ? 16.093 -19.809 22.254 1.00 81.50 187 SER A N 1
ATOM 1524 C CA . SER A 1 187 ? 16.024 -18.517 22.951 1.00 81.50 187 SER A CA 1
ATOM 1525 C C . SER A 1 187 ? 15.663 -17.346 22.019 1.00 81.50 187 SER A C 1
ATOM 1527 O O . SER A 1 187 ? 14.890 -16.465 22.392 1.00 81.50 187 SER A O 1
ATOM 1529 N N . ALA A 1 188 ? 16.154 -17.334 20.776 1.00 77.25 188 ALA A N 1
ATOM 1530 C CA . ALA A 1 188 ? 15.807 -16.293 19.806 1.00 77.25 188 ALA A CA 1
ATOM 1531 C C . ALA A 1 188 ? 14.356 -16.418 19.299 1.00 77.25 188 ALA A C 1
ATOM 1533 O O . ALA A 1 188 ? 13.697 -15.405 19.062 1.00 77.25 188 ALA A O 1
ATOM 1534 N N . ILE A 1 189 ? 13.861 -17.652 19.160 1.00 80.56 189 ILE A N 1
ATOM 1535 C CA . ILE A 1 189 ? 12.532 -17.968 18.611 1.00 80.56 189 ILE A CA 1
ATOM 1536 C C . ILE A 1 189 ? 11.421 -17.755 19.651 1.00 80.56 189 ILE A C 1
ATOM 1538 O O . ILE A 1 189 ? 10.399 -17.144 19.348 1.00 80.56 189 ILE A O 1
ATOM 1542 N N . MET A 1 190 ? 11.631 -18.222 20.883 1.00 84.81 190 MET A N 1
ATOM 1543 C CA . MET A 1 190 ? 10.608 -18.290 21.940 1.00 84.81 190 MET A CA 1
ATOM 1544 C C . MET A 1 190 ? 11.050 -17.664 23.280 1.00 84.81 190 MET A C 1
ATOM 1546 O O . MET A 1 190 ? 10.332 -17.751 24.269 1.00 84.81 190 MET A O 1
ATOM 1550 N N . GLY A 1 191 ? 12.220 -17.020 23.347 1.00 80.31 191 GLY A N 1
ATOM 1551 C CA . GLY A 1 191 ? 12.711 -16.330 24.551 1.00 80.31 191 GLY A CA 1
ATOM 1552 C C . GLY A 1 191 ? 12.282 -14.860 24.652 1.00 80.31 191 GLY A C 1
ATOM 1553 O O . GLY A 1 191 ? 11.552 -14.343 23.817 1.00 80.31 191 GLY A O 1
ATOM 1554 N N . GLY A 1 192 ? 12.757 -14.132 25.665 1.00 70.38 192 GLY A N 1
ATOM 1555 C CA . GLY A 1 192 ? 12.267 -12.785 26.022 1.00 70.38 192 GLY A CA 1
ATOM 1556 C C . GLY A 1 192 ? 12.679 -11.607 25.119 1.00 70.38 192 GLY A C 1
ATOM 1557 O O . GLY A 1 192 ? 12.507 -10.455 25.508 1.00 70.38 192 GLY A O 1
ATOM 1558 N N . SER A 1 193 ? 13.258 -11.841 23.938 1.00 66.25 193 SER A N 1
ATOM 1559 C CA . SER A 1 193 ? 13.684 -10.766 23.023 1.00 66.25 193 SER A CA 1
ATOM 1560 C C . SER A 1 193 ? 12.500 -9.920 22.507 1.00 66.25 193 SER A C 1
ATOM 1562 O O . SER A 1 193 ? 11.376 -10.401 22.384 1.00 66.25 193 SER A O 1
ATOM 1564 N N . LYS A 1 194 ? 12.719 -8.649 22.137 1.00 61.59 194 LYS A N 1
ATOM 1565 C CA . LYS A 1 194 ? 11.656 -7.820 21.520 1.00 61.59 194 LYS A CA 1
ATOM 1566 C C . LYS A 1 194 ? 11.323 -8.226 20.077 1.00 61.59 194 LYS A C 1
ATOM 1568 O O . LYS A 1 194 ? 10.260 -7.878 19.574 1.00 61.59 194 LYS A O 1
ATOM 1573 N N . LEU A 1 195 ? 12.229 -8.934 19.404 1.00 58.69 195 LEU A N 1
ATOM 1574 C CA . LEU A 1 195 ? 12.055 -9.380 18.025 1.00 58.69 195 LEU A CA 1
ATOM 1575 C C . LEU A 1 195 ? 11.459 -10.790 18.007 1.00 58.69 195 LEU A C 1
ATOM 1577 O O . LEU A 1 195 ? 11.945 -11.678 18.704 1.00 58.69 195 LEU A O 1
ATOM 1581 N N . THR A 1 196 ? 10.419 -11.003 17.204 1.00 66.94 196 THR A N 1
ATOM 1582 C CA . THR A 1 196 ? 9.875 -12.348 16.992 1.00 66.94 196 THR A CA 1
ATOM 1583 C C . THR A 1 196 ? 10.546 -12.989 15.786 1.00 66.94 196 THR A C 1
ATOM 1585 O O . THR A 1 196 ? 10.417 -12.485 14.670 1.00 66.94 196 THR A O 1
ATOM 1588 N N . VAL A 1 197 ? 11.259 -14.092 16.016 1.00 73.88 197 VAL A N 1
ATOM 1589 C CA . VAL A 1 197 ? 11.858 -14.918 14.963 1.00 73.88 197 VAL A CA 1
ATOM 1590 C C . VAL A 1 197 ? 10.907 -16.068 14.658 1.00 73.88 197 VAL A C 1
ATOM 1592 O O . VAL A 1 197 ? 10.530 -16.811 15.560 1.00 73.88 197 VAL A O 1
ATOM 1595 N N . ILE A 1 198 ? 10.515 -16.218 13.394 1.00 76.50 198 ILE A N 1
ATOM 1596 C CA . ILE A 1 198 ? 9.608 -17.292 12.978 1.00 76.50 198 ILE A CA 1
ATOM 1597 C C . ILE A 1 198 ? 10.444 -18.509 12.577 1.00 76.50 198 ILE A C 1
ATOM 1599 O O . ILE A 1 198 ? 11.396 -18.358 11.804 1.00 76.50 198 ILE A O 1
ATOM 1603 N N . PRO A 1 199 ? 10.138 -19.704 13.106 1.00 78.69 199 PRO A N 1
ATOM 1604 C CA . PRO A 1 199 ? 10.877 -20.903 12.752 1.00 78.69 199 PRO A CA 1
ATOM 1605 C C . PRO A 1 199 ? 10.614 -21.310 11.294 1.00 78.69 199 PRO A C 1
ATOM 1607 O O . PRO A 1 199 ? 9.519 -21.126 10.772 1.00 78.69 199 PRO A O 1
ATOM 1610 N N . SER A 1 200 ? 11.616 -21.894 10.628 1.00 75.75 200 SER A N 1
ATOM 1611 C CA . SER A 1 200 ? 11.426 -22.475 9.290 1.00 75.75 200 SER A CA 1
ATOM 1612 C C . SER A 1 200 ? 10.479 -23.687 9.340 1.00 75.75 200 SER A C 1
ATOM 1614 O O . SER A 1 200 ? 10.406 -24.328 10.390 1.00 75.75 200 SER A O 1
ATOM 1616 N N . PRO A 1 201 ? 9.817 -24.083 8.232 1.00 80.25 201 PRO A N 1
ATOM 1617 C CA . PRO A 1 201 ? 8.872 -25.208 8.228 1.00 80.25 201 PRO A CA 1
ATOM 1618 C C . PRO A 1 201 ? 9.448 -26.511 8.792 1.00 80.25 201 PRO A C 1
ATOM 1620 O O . PRO A 1 201 ? 8.850 -27.139 9.663 1.00 80.25 201 PRO A O 1
ATOM 1623 N N . ASN A 1 202 ? 10.666 -26.872 8.378 1.00 79.56 202 ASN A N 1
ATOM 1624 C CA . ASN A 1 202 ? 11.355 -28.058 8.896 1.00 79.56 202 ASN A CA 1
ATOM 1625 C C . ASN A 1 202 ? 11.619 -27.953 10.400 1.00 79.56 202 ASN A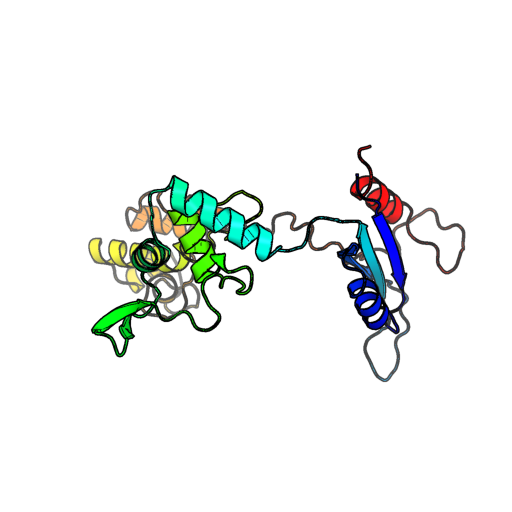 C 1
ATOM 1627 O O . ASN A 1 202 ? 11.492 -28.932 11.127 1.00 79.56 202 ASN A O 1
ATOM 1631 N N . HIS A 1 203 ? 11.983 -26.762 10.874 1.00 78.75 203 HIS A N 1
ATOM 1632 C CA . HIS A 1 203 ? 12.248 -26.548 12.288 1.00 78.75 203 HIS A CA 1
ATOM 1633 C C . HIS A 1 203 ? 10.965 -26.568 13.119 1.00 78.75 203 HIS A C 1
ATOM 1635 O O . HIS A 1 203 ? 10.938 -27.155 14.194 1.00 78.75 203 HIS A O 1
ATOM 1641 N N . TYR A 1 204 ? 9.891 -25.975 12.605 1.00 85.19 204 TYR A N 1
ATOM 1642 C CA . TYR A 1 204 ? 8.589 -26.003 13.249 1.00 85.19 204 TYR A CA 1
ATOM 1643 C C . TYR A 1 204 ? 8.014 -27.417 13.321 1.00 85.19 204 TYR A C 1
ATOM 1645 O O . TYR A 1 204 ? 7.447 -27.771 14.344 1.00 85.19 204 TYR A O 1
ATOM 1653 N N . LYS A 1 205 ? 8.222 -28.256 12.297 1.00 85.25 205 LYS A N 1
ATOM 1654 C CA . LYS A 1 205 ? 7.826 -29.671 12.338 1.00 85.25 205 LYS A CA 1
ATOM 1655 C C . LYS A 1 205 ? 8.475 -30.412 13.512 1.00 85.25 205 LYS A C 1
ATOM 1657 O O . LYS A 1 205 ? 7.789 -31.107 14.249 1.00 85.25 205 LYS A O 1
ATOM 1662 N N . LEU A 1 206 ? 9.775 -30.208 13.723 1.00 87.25 206 LEU A N 1
ATOM 1663 C CA . LEU A 1 206 ? 10.482 -30.812 14.854 1.00 87.25 206 LEU A CA 1
ATOM 1664 C C . LEU A 1 206 ? 10.004 -30.242 16.198 1.00 87.25 206 LEU A C 1
ATOM 1666 O O . LEU A 1 206 ? 9.821 -30.984 17.157 1.00 87.25 206 LEU A O 1
ATOM 1670 N N . LEU A 1 207 ? 9.757 -28.929 16.271 1.00 87.50 207 LEU A N 1
ATOM 1671 C CA . LEU A 1 207 ? 9.173 -28.302 17.462 1.00 87.50 207 LEU A CA 1
ATOM 1672 C C . LEU A 1 207 ? 7.764 -28.821 17.754 1.00 87.50 207 LEU A C 1
ATOM 1674 O O . LEU A 1 207 ? 7.398 -28.953 18.915 1.00 87.50 207 LEU A O 1
ATOM 1678 N N . LYS A 1 208 ? 6.988 -29.123 16.716 1.00 89.50 208 LYS A N 1
ATOM 1679 C CA . LYS A 1 208 ? 5.634 -29.655 16.819 1.00 89.50 208 LYS A CA 1
ATOM 1680 C C . LYS A 1 208 ? 5.613 -31.039 17.446 1.00 89.50 208 LYS A C 1
ATOM 1682 O O . LYS A 1 208 ? 4.815 -31.263 18.347 1.00 89.50 208 LYS A O 1
ATOM 1687 N N . GLU A 1 209 ? 6.527 -31.907 17.024 1.00 88.06 209 GLU A N 1
ATOM 1688 C CA . GLU A 1 209 ? 6.726 -33.231 17.623 1.00 88.06 209 GLU A CA 1
ATOM 1689 C C . GLU A 1 209 ? 7.269 -33.134 19.059 1.00 88.06 209 GLU A C 1
ATOM 1691 O O . GLU A 1 209 ? 6.849 -33.885 19.930 1.00 88.06 209 GLU A O 1
ATOM 1696 N N . LEU A 1 210 ? 8.175 -32.191 19.335 1.00 89.00 210 LEU A N 1
ATOM 1697 C CA . LEU A 1 210 ? 8.809 -32.062 20.652 1.00 89.00 210 LEU A CA 1
ATOM 1698 C C . LEU A 1 210 ? 7.898 -31.419 21.714 1.00 89.00 210 LEU A C 1
ATOM 1700 O O . LEU A 1 210 ? 7.961 -31.772 22.893 1.00 89.00 210 LEU A O 1
ATOM 1704 N N . LEU A 1 211 ? 7.092 -30.435 21.313 1.00 88.88 211 LEU A N 1
ATOM 1705 C CA . LEU A 1 211 ? 6.275 -29.610 22.207 1.00 88.88 211 LEU A CA 1
ATOM 1706 C C . LEU A 1 211 ? 4.779 -29.948 22.160 1.00 88.88 211 LEU A C 1
ATOM 1708 O O . LEU A 1 211 ? 4.004 -29.256 22.813 1.00 88.88 211 LEU A O 1
ATOM 1712 N N . ASP A 1 212 ? 4.375 -30.984 21.419 1.00 88.50 212 ASP A N 1
ATOM 1713 C CA . ASP A 1 212 ? 2.972 -31.342 21.154 1.00 88.50 212 ASP A CA 1
ATOM 1714 C C . ASP A 1 212 ? 2.137 -30.146 20.669 1.00 88.50 212 ASP A C 1
ATOM 1716 O O . ASP A 1 212 ? 1.066 -29.835 21.200 1.00 88.50 212 ASP A O 1
ATOM 1720 N N . LEU A 1 213 ? 2.653 -29.426 19.670 1.00 86.56 213 LEU A N 1
ATOM 1721 C CA . LEU A 1 213 ? 1.959 -28.252 19.142 1.00 86.56 213 LEU A CA 1
ATOM 1722 C C . LEU A 1 213 ? 0.735 -28.676 18.322 1.00 86.56 213 LEU A C 1
ATOM 1724 O O . LEU A 1 213 ? 0.790 -29.602 17.511 1.00 86.56 213 LEU A O 1
ATOM 1728 N N . ASP A 1 214 ? -0.360 -27.941 18.482 1.00 83.75 214 ASP A N 1
ATOM 1729 C CA . ASP A 1 214 ? -1.525 -28.068 17.613 1.00 83.75 214 ASP A CA 1
ATOM 1730 C C . ASP A 1 214 ? -1.327 -27.309 16.287 1.00 83.75 214 ASP A C 1
ATOM 1732 O O . ASP A 1 214 ? -0.340 -26.602 16.073 1.00 83.75 214 ASP A O 1
ATOM 1736 N N . ASN A 1 215 ? -2.279 -27.466 15.369 1.00 82.25 215 ASN A N 1
ATOM 1737 C CA . ASN A 1 215 ? -2.147 -26.995 13.990 1.00 82.25 215 ASN A CA 1
ATOM 1738 C C . ASN A 1 215 ? -2.427 -25.490 13.813 1.00 82.25 215 ASN A C 1
ATOM 1740 O O . ASN A 1 215 ? -2.452 -25.010 12.682 1.00 82.25 215 ASN A O 1
ATOM 1744 N N . ARG A 1 216 ? -2.657 -24.720 14.890 1.00 78.44 216 ARG A N 1
ATOM 1745 C CA . ARG A 1 216 ? -3.144 -23.328 14.791 1.00 78.44 216 ARG A CA 1
ATOM 1746 C C . ARG A 1 216 ? -2.193 -22.367 14.069 1.00 78.44 216 ARG A C 1
ATOM 1748 O O . ARG A 1 216 ? -2.629 -21.306 13.639 1.00 78.44 216 ARG A O 1
ATOM 1755 N N . PHE A 1 217 ? -0.909 -22.712 13.967 1.00 78.38 217 PHE A N 1
ATOM 1756 C CA . PHE A 1 217 ? 0.097 -21.918 13.255 1.00 78.38 217 PHE A CA 1
ATOM 1757 C C . PHE A 1 217 ? 0.674 -22.639 12.032 1.00 78.38 217 PHE A C 1
ATOM 1759 O O . PHE A 1 217 ? 1.608 -22.119 11.423 1.00 78.38 217 PHE A O 1
ATOM 1766 N N . ASP A 1 218 ? 0.117 -23.787 11.632 1.00 78.69 218 ASP A N 1
ATOM 1767 C CA . ASP A 1 218 ? 0.576 -24.520 10.448 1.00 78.69 218 ASP A CA 1
ATOM 1768 C C . ASP A 1 218 ? 0.499 -23.633 9.200 1.00 78.69 218 ASP A C 1
ATOM 1770 O O . ASP A 1 218 ? 1.470 -23.550 8.454 1.00 78.69 218 ASP A O 1
ATOM 1774 N N . ASP A 1 219 ? -0.597 -22.896 9.010 1.00 69.12 219 ASP A N 1
ATOM 1775 C CA . ASP A 1 219 ? -0.766 -21.996 7.862 1.00 69.12 219 ASP A CA 1
ATOM 1776 C C . ASP A 1 219 ? 0.242 -20.835 7.875 1.00 69.12 219 ASP A C 1
ATOM 1778 O O . ASP A 1 219 ? 0.810 -20.493 6.837 1.00 69.12 219 ASP A O 1
ATOM 1782 N N . LEU A 1 220 ? 0.533 -20.270 9.054 1.00 73.44 220 LEU A N 1
ATOM 1783 C CA . LEU A 1 220 ? 1.531 -19.205 9.232 1.00 73.44 220 LEU A CA 1
ATOM 1784 C C . LEU A 1 220 ? 2.952 -19.700 8.925 1.00 73.44 220 LEU A C 1
ATOM 1786 O O . LEU A 1 220 ? 3.761 -18.992 8.326 1.00 73.44 220 LEU A O 1
ATOM 1790 N N . ILE A 1 221 ? 3.269 -20.918 9.357 1.00 73.31 221 ILE A N 1
ATOM 1791 C CA . ILE A 1 221 ? 4.573 -21.541 9.145 1.00 73.31 221 ILE A CA 1
ATOM 1792 C C . ILE A 1 221 ? 4.726 -22.004 7.702 1.00 73.31 221 ILE A C 1
ATOM 1794 O O . ILE A 1 221 ? 5.789 -21.850 7.112 1.00 73.31 221 ILE A O 1
ATOM 1798 N N . ASN A 1 222 ? 3.668 -22.522 7.092 1.00 66.75 222 ASN A N 1
ATOM 1799 C CA . ASN A 1 222 ? 3.682 -22.928 5.693 1.00 66.75 222 ASN A CA 1
ATOM 1800 C C . ASN A 1 222 ? 3.656 -21.714 4.746 1.00 66.75 222 ASN A C 1
ATOM 1802 O O . ASN A 1 222 ? 4.152 -21.807 3.621 1.00 66.75 222 ASN A O 1
ATOM 1806 N N . GLN A 1 223 ? 3.222 -20.538 5.222 1.00 61.38 223 GLN A N 1
ATOM 1807 C CA . GLN A 1 223 ? 3.467 -19.247 4.565 1.00 61.38 223 GLN A CA 1
ATOM 1808 C C . GLN A 1 223 ? 4.957 -18.858 4.512 1.00 61.38 223 GLN A C 1
ATOM 1810 O O . GLN A 1 223 ? 5.309 -17.952 3.758 1.00 61.38 223 GLN A O 1
ATOM 1815 N N . PHE A 1 224 ? 5.866 -19.566 5.205 1.00 44.59 224 PHE A N 1
ATOM 1816 C CA . PHE A 1 224 ? 7.320 -19.415 5.020 1.00 44.59 224 PHE A CA 1
ATOM 1817 C C . PHE A 1 224 ? 7.882 -20.065 3.752 1.00 44.59 224 PHE A C 1
ATOM 1819 O O . PHE A 1 224 ? 9.099 -20.153 3.592 1.00 44.59 224 PHE A O 1
ATOM 1826 N N . ASN A 1 225 ? 7.035 -20.365 2.772 1.00 40.25 225 ASN A N 1
ATOM 1827 C CA . ASN A 1 225 ? 7.405 -20.011 1.410 1.00 40.25 225 ASN A CA 1
ATOM 1828 C C . ASN A 1 225 ? 7.079 -18.533 1.170 1.00 40.25 225 ASN A C 1
ATOM 1830 O O . ASN A 1 225 ? 6.233 -18.206 0.349 1.00 40.25 225 ASN A O 1
ATOM 1834 N N . ILE A 1 226 ? 7.893 -17.652 1.764 1.00 36.91 226 ILE A N 1
ATOM 1835 C CA . ILE A 1 226 ? 8.408 -16.560 0.946 1.00 36.91 226 ILE A CA 1
ATOM 1836 C C . ILE A 1 226 ? 9.556 -17.156 0.099 1.00 36.91 226 ILE A C 1
ATOM 1838 O O . ILE A 1 226 ? 10.707 -16.745 0.180 1.00 36.91 226 ILE A O 1
ATOM 1842 N N . LYS A 1 227 ? 9.239 -18.074 -0.828 1.00 37.38 227 LYS A N 1
ATOM 1843 C CA . LYS A 1 227 ? 9.453 -17.585 -2.183 1.00 37.38 227 LYS A CA 1
ATOM 1844 C C . LYS A 1 227 ? 8.496 -16.424 -2.196 1.00 37.38 227 LYS A C 1
ATOM 1846 O O . LYS A 1 227 ? 7.320 -16.647 -1.906 1.00 37.38 227 LYS A O 1
ATOM 1851 N N . PHE A 1 228 ? 8.967 -15.215 -2.499 1.00 26.19 228 PHE A N 1
ATOM 1852 C CA . PHE A 1 228 ? 8.047 -14.264 -3.097 1.00 26.19 228 PHE A CA 1
ATOM 1853 C C . PHE A 1 228 ? 7.094 -15.122 -3.933 1.00 26.19 228 PHE A C 1
ATOM 1855 O O . PHE A 1 228 ? 7.557 -16.062 -4.613 1.00 26.19 228 PHE A O 1
ATOM 1862 N N . ASN A 1 229 ? 5.790 -14.867 -3.906 1.00 28.28 229 ASN A N 1
ATOM 1863 C CA . ASN A 1 229 ? 5.034 -15.316 -5.056 1.00 28.28 229 ASN A CA 1
ATOM 1864 C C . ASN A 1 229 ? 5.894 -14.946 -6.308 1.00 28.28 229 ASN A C 1
ATOM 1866 O O . ASN A 1 229 ? 6.902 -14.211 -6.278 1.00 28.28 229 ASN A O 1
ATOM 1870 N N . LYS A 1 230 ? 5.400 -15.213 -7.489 1.00 34.34 230 LYS A N 1
ATOM 1871 C CA . LYS A 1 230 ? 5.387 -13.975 -8.249 1.00 34.34 230 LYS A CA 1
ATOM 1872 C C . LYS A 1 230 ? 4.623 -12.927 -7.385 1.00 34.34 230 LYS A C 1
ATOM 1874 O O . LYS A 1 230 ? 3.429 -12.766 -7.541 1.00 34.34 230 LYS A O 1
ATOM 1879 N N . THR A 1 231 ? 5.293 -12.163 -6.493 1.00 29.73 231 THR A N 1
ATOM 1880 C CA . THR A 1 231 ? 5.327 -10.748 -6.803 1.00 29.73 231 THR A CA 1
ATOM 1881 C C . THR A 1 231 ? 5.608 -10.826 -8.287 1.00 29.73 231 THR A C 1
ATOM 1883 O O . THR A 1 231 ? 6.681 -11.291 -8.670 1.00 29.73 231 THR A O 1
ATOM 1886 N N . ASP A 1 232 ? 4.628 -10.518 -9.138 1.00 35.56 232 ASP A N 1
ATOM 1887 C CA . ASP A 1 232 ? 5.032 -9.679 -10.257 1.00 35.56 232 ASP A CA 1
ATOM 1888 C C . ASP A 1 232 ? 6.012 -8.726 -9.601 1.00 35.56 232 ASP A C 1
ATOM 1890 O O . ASP A 1 232 ? 5.628 -8.067 -8.628 1.00 35.56 232 ASP A O 1
ATOM 1894 N N . VAL A 1 233 ? 7.303 -8.923 -9.874 1.00 34.34 233 VAL A N 1
ATOM 1895 C CA . VAL A 1 233 ? 8.405 -8.562 -8.974 1.00 34.34 233 VAL A CA 1
ATOM 1896 C C . VAL A 1 233 ? 8.473 -7.043 -8.895 1.00 34.34 233 VAL A C 1
ATOM 1898 O O . VAL A 1 233 ? 9.532 -6.512 -8.693 1.00 34.34 233 VAL A O 1
ATOM 1901 N N . CYS A 1 234 ? 7.424 -6.277 -9.200 1.00 39.56 234 CYS A N 1
ATOM 1902 C CA . CYS A 1 234 ? 7.581 -5.130 -10.060 1.00 39.56 234 CYS A CA 1
ATOM 1903 C C . CYS A 1 234 ? 8.685 -5.484 -11.078 1.00 39.56 234 CYS A C 1
ATOM 1905 O O . CYS A 1 234 ? 9.750 -4.872 -11.121 1.00 39.56 234 CYS A O 1
ATOM 1907 N N . ASP A 1 235 ? 8.470 -6.527 -11.888 1.00 42.88 235 ASP A N 1
ATOM 1908 C CA . ASP A 1 235 ? 9.304 -6.768 -13.069 1.00 42.88 235 ASP A CA 1
ATOM 1909 C C . ASP A 1 235 ? 9.129 -5.644 -14.113 1.00 42.88 235 ASP A C 1
ATOM 1911 O O . ASP A 1 235 ? 9.703 -5.679 -15.198 1.00 42.88 235 ASP A O 1
ATOM 1915 N N . ASP A 1 236 ? 8.423 -4.580 -13.719 1.00 47.97 236 ASP A N 1
ATOM 1916 C CA . ASP A 1 236 ? 8.704 -3.179 -14.002 1.00 47.97 236 ASP A CA 1
ATOM 1917 C C . ASP A 1 236 ? 10.201 -2.870 -14.170 1.00 47.97 236 ASP A C 1
ATOM 1919 O O . ASP A 1 236 ? 10.495 -1.998 -14.971 1.00 47.97 236 ASP A O 1
ATOM 1923 N N . VAL A 1 237 ? 11.154 -3.559 -13.520 1.00 47.03 237 VAL A N 1
ATOM 1924 C CA . VAL A 1 237 ? 12.575 -3.495 -13.925 1.00 47.03 237 VAL A CA 1
ATOM 1925 C C . VAL A 1 237 ? 12.868 -4.490 -15.056 1.00 47.03 237 VAL A C 1
ATOM 1927 O O . VAL A 1 237 ? 13.145 -5.669 -14.828 1.00 47.03 237 VAL A O 1
ATOM 1930 N N . TRP A 1 238 ? 12.854 -4.012 -16.300 1.00 57.94 238 TRP A N 1
ATOM 1931 C CA . TRP A 1 238 ? 13.074 -4.853 -17.481 1.00 57.94 238 TRP A CA 1
ATOM 1932 C C . TRP A 1 238 ? 14.574 -5.037 -17.758 1.00 57.94 238 TRP A C 1
ATOM 1934 O O . TRP A 1 238 ? 15.221 -4.145 -18.303 1.00 57.94 238 TRP A O 1
ATOM 1944 N N . LEU A 1 239 ? 15.139 -6.186 -17.369 1.00 47.66 239 LEU A N 1
ATOM 1945 C CA . LEU A 1 239 ? 16.592 -6.440 -17.333 1.00 47.66 239 LEU A CA 1
ATOM 1946 C C . LEU A 1 239 ? 17.242 -6.921 -18.652 1.00 47.66 239 LEU A C 1
ATOM 1948 O O . LEU A 1 239 ? 18.421 -7.282 -18.646 1.00 47.66 239 LEU A O 1
ATOM 1952 N N . THR A 1 240 ? 16.549 -6.946 -19.795 1.00 52.66 240 THR A N 1
ATOM 1953 C CA . THR A 1 240 ? 17.016 -7.745 -20.958 1.00 52.66 240 THR A CA 1
ATOM 1954 C C . THR A 1 240 ? 17.091 -7.031 -22.318 1.00 52.66 240 THR A C 1
ATOM 1956 O O . THR A 1 240 ? 16.537 -7.510 -23.309 1.00 52.66 240 THR A O 1
ATOM 1959 N N . PRO A 1 241 ? 17.899 -5.967 -22.471 1.00 46.66 241 PRO A N 1
ATOM 1960 C CA . PRO A 1 241 ? 18.067 -5.270 -23.754 1.00 46.66 241 PRO A CA 1
ATOM 1961 C C . PRO A 1 241 ? 18.728 -6.116 -24.860 1.00 46.66 241 PRO A C 1
ATOM 1963 O O . PRO A 1 241 ? 18.532 -5.818 -26.037 1.00 46.66 241 PRO A O 1
ATOM 1966 N N . LYS A 1 242 ? 19.480 -7.176 -24.520 1.00 46.66 242 LYS A N 1
ATOM 1967 C CA . LYS A 1 242 ? 20.186 -8.036 -25.496 1.00 46.66 242 LYS A CA 1
ATOM 1968 C C . LYS A 1 242 ? 19.364 -9.204 -26.059 1.00 46.66 242 LYS A C 1
ATOM 1970 O O . LYS A 1 242 ? 19.866 -9.921 -26.916 1.00 46.66 242 LYS A O 1
ATOM 1975 N N . SER A 1 243 ? 18.142 -9.436 -25.580 1.00 47.62 243 SER A N 1
ATOM 1976 C CA . SER A 1 243 ? 17.428 -10.692 -25.872 1.00 47.62 243 SER A CA 1
ATOM 1977 C C . SER A 1 243 ? 16.535 -10.669 -27.115 1.00 47.62 243 SER A C 1
ATOM 1979 O O . SER A 1 243 ? 16.082 -11.728 -27.551 1.00 47.62 243 SER A O 1
ATOM 1981 N N . GLU A 1 244 ? 16.300 -9.505 -27.728 1.00 55.34 244 GLU A N 1
ATOM 1982 C CA . GLU A 1 244 ? 15.415 -9.452 -28.886 1.00 55.34 244 GLU A CA 1
ATOM 1983 C C . GLU A 1 244 ? 16.176 -9.673 -30.195 1.00 55.34 244 GLU A C 1
ATOM 1985 O O . GLU A 1 244 ? 16.862 -8.792 -30.712 1.00 55.34 244 GLU A O 1
ATOM 1990 N N . LYS A 1 245 ? 16.039 -10.888 -30.736 1.00 55.97 245 LYS A N 1
ATOM 1991 C CA . LYS A 1 245 ? 16.710 -11.344 -31.965 1.00 55.97 245 LYS A CA 1
ATOM 1992 C C . LYS A 1 245 ? 16.290 -10.570 -33.232 1.00 55.97 245 LYS A C 1
ATOM 1994 O O . LYS A 1 245 ? 16.923 -10.740 -34.265 1.00 55.97 245 LYS A O 1
ATOM 1999 N N . LYS A 1 246 ? 15.241 -9.736 -33.169 1.00 63.28 246 LYS A N 1
ATOM 2000 C CA . LYS A 1 246 ? 14.636 -9.008 -34.304 1.00 63.28 246 LYS A CA 1
ATOM 2001 C C . LYS A 1 246 ? 14.854 -7.487 -34.216 1.00 63.28 246 LYS A C 1
ATOM 2003 O O . LYS A 1 246 ? 13.902 -6.706 -34.211 1.00 63.28 246 LYS A O 1
ATOM 2008 N N . ARG A 1 247 ? 16.107 -7.039 -34.128 1.00 64.38 247 ARG A N 1
ATOM 2009 C CA . ARG A 1 247 ? 16.413 -5.603 -34.230 1.00 64.38 247 ARG A CA 1
ATOM 2010 C C . ARG A 1 247 ? 16.370 -5.150 -35.694 1.00 64.38 247 ARG A C 1
ATOM 2012 O O . ARG A 1 247 ? 17.018 -5.751 -36.539 1.00 64.38 247 ARG A O 1
ATOM 2019 N N . LEU A 1 248 ? 15.638 -4.073 -35.966 1.00 72.50 248 LEU A N 1
ATOM 2020 C CA . LEU A 1 248 ? 15.522 -3.393 -37.262 1.00 72.50 248 LEU A CA 1
ATOM 2021 C C . LEU A 1 248 ? 16.571 -2.277 -37.436 1.00 72.50 248 LEU A C 1
ATOM 2023 O O . LEU A 1 248 ? 16.543 -1.553 -38.423 1.00 72.50 248 LEU A O 1
ATOM 2027 N N . GLY A 1 249 ? 17.482 -2.110 -36.471 1.00 65.50 249 GLY A N 1
ATOM 2028 C CA . GLY A 1 249 ? 18.580 -1.138 -36.541 1.00 65.50 249 GLY A CA 1
ATOM 2029 C C . GLY A 1 249 ? 18.234 0.278 -36.068 1.00 65.50 249 GLY A C 1
ATOM 2030 O O . GLY A 1 249 ? 19.092 1.152 -36.115 1.00 65.50 249 GLY A O 1
ATOM 2031 N N . HIS A 1 250 ? 17.017 0.523 -35.570 1.00 65.69 250 HIS A N 1
ATOM 2032 C CA . HIS A 1 250 ? 16.656 1.834 -35.026 1.00 65.69 250 HIS A CA 1
ATOM 2033 C C . HIS A 1 250 ? 17.301 2.059 -33.641 1.00 65.69 250 HIS A C 1
ATOM 2035 O O . HIS A 1 250 ? 17.165 1.196 -32.767 1.00 65.69 250 HIS A O 1
ATOM 2041 N N . PRO A 1 251 ? 17.947 3.216 -33.385 1.00 55.12 251 PRO A N 1
ATOM 2042 C CA . PRO A 1 251 ? 18.732 3.452 -32.165 1.00 55.12 251 PRO A CA 1
ATOM 2043 C C . PRO A 1 251 ? 17.905 3.417 -30.872 1.00 55.12 251 PRO A C 1
ATOM 2045 O O . PRO A 1 251 ? 18.436 3.128 -29.806 1.00 55.12 251 PRO A O 1
ATOM 2048 N N . THR A 1 252 ? 16.598 3.673 -30.957 1.00 61.91 252 THR A N 1
ATOM 2049 C CA . THR A 1 252 ? 15.673 3.652 -29.808 1.00 61.91 252 THR A CA 1
ATOM 2050 C C . THR A 1 252 ? 14.620 2.544 -29.898 1.00 61.91 252 THR A C 1
ATOM 2052 O O . THR A 1 252 ? 13.562 2.644 -29.270 1.00 61.91 252 THR A O 1
ATOM 2055 N N . GLN A 1 253 ? 14.873 1.492 -30.693 1.00 69.19 253 GLN A N 1
ATOM 2056 C CA . GLN A 1 253 ? 13.934 0.377 -30.837 1.00 69.19 253 GLN A CA 1
ATOM 2057 C C . GLN A 1 253 ? 13.629 -0.258 -29.476 1.00 69.19 253 GLN A C 1
ATOM 2059 O O . GLN A 1 253 ? 14.522 -0.737 -28.774 1.00 69.19 253 GLN A O 1
ATOM 2064 N N . LYS A 1 254 ? 12.340 -0.279 -29.133 1.00 74.81 254 LYS A N 1
ATOM 2065 C CA . LYS A 1 254 ? 11.818 -0.945 -27.941 1.00 74.81 254 LYS A CA 1
ATOM 2066 C C . LYS A 1 254 ? 11.428 -2.393 -28.261 1.00 74.81 254 LYS A C 1
ATOM 2068 O O . LYS A 1 254 ? 11.008 -2.648 -29.389 1.00 74.81 254 LYS A O 1
ATOM 2073 N N . PRO A 1 255 ? 11.538 -3.314 -27.289 1.00 73.50 255 PRO A N 1
ATOM 2074 C CA . PRO A 1 255 ? 11.212 -4.713 -27.506 1.00 73.50 255 PRO A CA 1
ATOM 2075 C C . PRO A 1 255 ? 9.746 -4.956 -27.908 1.00 73.50 255 PRO A C 1
ATOM 2077 O O . PRO A 1 255 ? 8.843 -4.458 -27.239 1.00 73.50 255 PRO A O 1
ATOM 2080 N N . GLU A 1 256 ? 9.474 -5.780 -28.921 1.00 76.19 256 GLU A N 1
ATOM 2081 C CA . GLU A 1 256 ? 8.126 -6.286 -29.239 1.00 76.19 256 GLU A CA 1
ATOM 2082 C C . GLU A 1 256 ? 7.497 -6.983 -28.020 1.00 76.19 256 GLU A C 1
ATOM 2084 O O . GLU A 1 256 ? 6.317 -6.789 -27.725 1.00 76.19 256 GLU A O 1
ATOM 2089 N N . ALA A 1 257 ? 8.294 -7.734 -27.251 1.00 73.31 257 ALA A N 1
ATOM 2090 C CA . ALA A 1 257 ? 7.822 -8.389 -26.029 1.00 73.31 257 ALA A CA 1
ATOM 2091 C C . ALA A 1 257 ? 7.293 -7.391 -24.977 1.00 73.31 257 ALA A C 1
ATOM 2093 O O . AL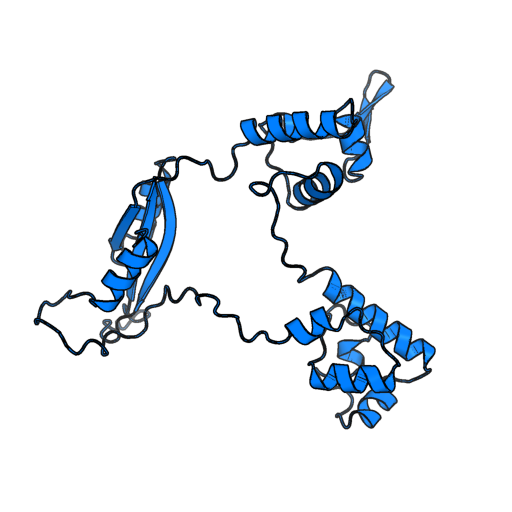A A 1 257 ? 6.339 -7.700 -24.258 1.00 73.31 257 ALA A O 1
ATOM 2094 N N . LEU A 1 258 ? 7.877 -6.186 -24.907 1.00 73.44 258 LEU A N 1
ATOM 2095 C CA . LEU A 1 258 ? 7.402 -5.108 -24.035 1.00 73.44 258 LEU A CA 1
ATOM 2096 C C . LEU A 1 258 ? 6.034 -4.600 -24.507 1.00 73.44 258 LEU A C 1
ATOM 2098 O O . LEU A 1 258 ? 5.113 -4.498 -23.699 1.00 73.44 258 LEU A O 1
ATOM 2102 N N . PHE A 1 259 ? 5.877 -4.340 -25.808 1.00 76.12 259 PHE A N 1
ATOM 2103 C CA . PHE A 1 259 ? 4.599 -3.898 -26.371 1.00 76.12 259 PHE A CA 1
ATOM 2104 C C . PHE A 1 259 ? 3.501 -4.950 -26.222 1.00 76.12 259 PHE A C 1
ATOM 2106 O O . PHE A 1 259 ? 2.396 -4.610 -25.811 1.00 76.12 259 PHE A O 1
ATOM 2113 N N . ARG A 1 260 ? 3.807 -6.230 -26.457 1.00 75.50 260 ARG A N 1
ATOM 2114 C CA . ARG A 1 260 ? 2.851 -7.331 -26.270 1.00 75.50 260 ARG A CA 1
ATOM 2115 C C . ARG A 1 260 ? 2.333 -7.390 -24.833 1.00 75.50 260 ARG A C 1
ATOM 2117 O O . ARG A 1 260 ? 1.139 -7.541 -24.616 1.00 75.50 260 ARG A O 1
ATOM 2124 N N . ARG A 1 261 ? 3.209 -7.200 -23.842 1.00 69.88 261 ARG A N 1
ATOM 2125 C CA . ARG A 1 261 ? 2.798 -7.143 -22.432 1.00 69.88 261 ARG A CA 1
ATOM 2126 C C . ARG A 1 261 ? 1.958 -5.904 -22.120 1.00 69.88 261 ARG A C 1
ATOM 2128 O O . ARG A 1 261 ? 0.972 -6.025 -21.404 1.00 69.88 261 ARG A O 1
ATOM 2135 N N . ILE A 1 262 ? 2.337 -4.738 -22.649 1.00 75.44 262 ILE A N 1
ATOM 2136 C CA . ILE A 1 262 ? 1.562 -3.493 -22.518 1.00 75.44 262 ILE A CA 1
ATOM 2137 C C . ILE A 1 262 ? 0.141 -3.680 -23.063 1.00 75.44 262 ILE A C 1
ATOM 2139 O O . ILE A 1 262 ? -0.821 -3.314 -22.387 1.00 75.44 262 ILE A O 1
ATOM 2143 N N . ILE A 1 263 ? 0.022 -4.283 -24.250 1.00 74.12 263 ILE A N 1
ATOM 2144 C CA . ILE A 1 263 ? -1.255 -4.573 -24.905 1.00 74.12 263 ILE A CA 1
ATOM 2145 C C . ILE A 1 263 ? -2.065 -5.546 -24.049 1.00 74.12 263 ILE A C 1
ATOM 2147 O O . ILE A 1 263 ? -3.174 -5.199 -23.660 1.00 74.12 263 ILE A O 1
ATOM 2151 N N . ASN A 1 264 ? -1.499 -6.687 -23.646 1.00 71.06 264 ASN A N 1
ATOM 2152 C CA . ASN A 1 264 ? -2.199 -7.661 -22.798 1.00 71.06 264 ASN A CA 1
ATOM 2153 C C . ASN A 1 264 ? -2.639 -7.066 -21.445 1.00 71.06 264 ASN A C 1
ATOM 2155 O O . ASN A 1 264 ? -3.693 -7.405 -20.928 1.00 71.06 264 ASN A O 1
ATOM 2159 N N . ALA A 1 265 ? -1.848 -6.162 -20.854 1.00 63.25 265 ALA A N 1
ATOM 2160 C CA . ALA A 1 265 ? -2.196 -5.506 -19.589 1.00 63.25 265 ALA A CA 1
ATOM 2161 C C . ALA A 1 265 ? -3.260 -4.400 -19.739 1.00 63.25 265 ALA A C 1
ATOM 2163 O O . ALA A 1 265 ? -3.830 -3.954 -18.738 1.00 63.25 265 ALA A O 1
ATOM 2164 N N . SER A 1 266 ? -3.492 -3.928 -20.966 1.00 64.19 266 SER A N 1
ATOM 2165 C CA . SER A 1 266 ? -4.380 -2.799 -21.283 1.00 64.19 266 SER A CA 1
ATOM 2166 C C . SER A 1 266 ? -5.588 -3.174 -22.138 1.00 64.19 266 SER A C 1
ATOM 2168 O O . SER A 1 266 ? -6.424 -2.309 -22.396 1.00 64.19 266 SER A O 1
ATOM 2170 N N . SER A 1 267 ? -5.689 -4.427 -22.576 1.00 64.69 267 SER A N 1
ATOM 2171 C CA . SER A 1 267 ? -6.774 -4.952 -23.406 1.00 64.69 267 SER A CA 1
ATOM 2172 C C . SER A 1 267 ? -7.470 -6.117 -22.701 1.00 64.69 267 SER A C 1
ATOM 2174 O O . SER A 1 267 ? -6.935 -6.694 -21.758 1.00 64.69 267 SER A O 1
ATOM 2176 N N . ASN A 1 268 ? -8.693 -6.417 -23.138 1.00 60.12 268 ASN A N 1
ATOM 2177 C CA . ASN A 1 268 ? -9.461 -7.581 -22.687 1.00 60.12 268 ASN A CA 1
ATOM 2178 C C . ASN A 1 268 ? -9.336 -8.750 -23.688 1.00 60.12 268 ASN A C 1
ATOM 2180 O O . ASN A 1 268 ? -10.253 -9.566 -23.774 1.00 60.12 268 ASN A O 1
ATOM 2184 N N . GLU A 1 269 ? -8.272 -8.756 -24.496 1.00 52.28 269 GLU A N 1
ATOM 2185 C CA . GLU A 1 269 ? -7.970 -9.808 -25.477 1.00 52.28 269 GLU A CA 1
ATOM 2186 C C . GLU A 1 269 ? -7.274 -11.013 -24.833 1.00 52.28 269 GLU A C 1
ATOM 2188 O O . GLU A 1 269 ? -6.492 -10.816 -23.871 1.00 52.28 269 GLU A O 1
#

Organism: NCBI:txid412755